Protein 4LJ9 (pdb70)

Radius of gyration: 23.3 Å; Cα contacts (8 Å, |Δi|>4): 548; chains: 1; bounding box: 61×59×51 Å

Secondary structure (P-SEA, 3-state):
cccccaaaaaaaaaaaccccccccaaaaaaaaccaaaaaacccccaaaaaaaaaaaaaaaaacccccccccbbbbbbccccccaaaaaaaaaaaaccccccbbbbccccccccaaaaaaccccccccccccccccaaaaaaccbbbbbbcccccccaaaaaaaaaaaccccccccccbbbbcccbbbbbbbccaaaaaaaaaaacccaaaaaaaaaaaaaacccaaaaaaccbbbbbbcccaaaaaaaaaaaaaaaaaaaaaacbbbbbcaaaaaaaaaaaccccccccaaaaaaacccaaaaaaaaaacccccccbbbbbbccccbbbbcc

Solvent-accessible surface area: 18225 Å² total; per-residue (Å²): 172,166,122,72,58,93,77,68,90,5,70,86,56,16,191,211,76,55,42,21,19,8,54,60,10,56,27,68,64,24,156,132,71,135,15,35,97,58,0,56,126,80,3,17,12,19,68,73,0,1,128,2,0,0,53,1,26,83,82,28,117,70,64,135,50,79,108,85,66,7,33,2,4,1,0,0,15,6,24,51,27,6,17,18,42,63,0,0,69,2,0,0,32,32,30,11,71,44,68,131,0,28,19,96,8,48,1,57,100,3,85,125,133,149,8,40,33,103,2,37,3,9,59,88,86,150,154,22,58,137,126,14,3,107,0,0,36,14,1,78,166,90,52,36,0,0,0,0,2,25,46,1,41,86,11,31,92,46,1,42,73,12,2,29,80,0,0,70,79,0,96,7,72,8,30,58,55,87,82,2,53,0,110,40,0,1,0,0,0,9,1,42,33,5,21,87,33,67,51,69,0,113,160,133,62,40,79,161,115,117,6,118,77,56,21,111,129,28,36,107,126,66,8,109,61,121,7,46,126,59,15,36,56,68,1,68,1,139,88,14,75,180,89,46,12,46,81,31,0,64,61,65,0,63,162,24,76,54,119,10,62,120,96,154,3,58,13,89,29,54,104,49,0,28,66,20,0,12,128,100,0,35,43,82,89,103,1,19,173,36,2,90,170,6,0,82,137,35,0,53,84,41,3,45,125,69,35,149,68,39,102,4,136,101,34,38,127,0,49,0,58,57,18,152,109,11,19,67,26,59,64,120

GO terms:
  GO:0042802 identical protein binding (F, IPI)
  GO:0005515 protein binding (F, IPI)

Structure (mmCIF, N/CA/C/O backbone):
data_4LJ9
#
_entry.id   4LJ9
#
_cell.length_a   74.640
_cell.length_b   74.640
_cell.length_c   119.680
_cell.angle_alpha   90.00
_cell.angle_beta   90.00
_cell.angle_gamma   120.00
#
_symmetry.space_group_name_H-M   'P 65'
#
loop_
_entity.id
_entity.type
_entity.pdbx_description
1 polymer 'Chaperone protein ClpB'
2 non-polymer 'PHOSPHOMETHYLPHOSPHONIC ACID ADENYLATE ESTER'
3 non-polymer 'MAGNESIUM ION'
4 water water
#
loop_
_atom_site.group_PDB
_atom_site.id
_atom_site.type_symbol
_atom_site.label_atom_id
_atom_site.label_alt_id
_atom_site.label_comp_id
_atom_site.label_asym_id
_atom_site.label_entity_id
_atom_site.label_seq_id
_atom_site.pdbx_PDB_ins_code
_atom_site.Cartn_x
_atom_site.Cartn_y
_atom_site.Cartn_z
_atom_site.occupancy
_atom_site.B_iso_or_equiv
_atom_site.auth_seq_id
_atom_site.auth_comp_id
_atom_site.auth_asym_id
_atom_site.auth_atom_id
_atom_site.pdbx_PDB_model_num
ATOM 1 N N . HIS A 1 3 ? 14.318 59.640 -24.619 1.00 36.20 518 HIS A N 1
ATOM 2 C CA . HIS A 1 3 ? 14.069 59.919 -26.071 1.00 35.55 518 HIS A CA 1
ATOM 3 C C . HIS A 1 3 ? 12.587 59.698 -26.374 1.00 34.32 518 HIS A C 1
ATOM 4 O O . HIS A 1 3 ? 12.034 58.646 -26.035 1.00 34.00 518 HIS A O 1
ATOM 11 N N . MET A 1 4 ? 11.945 60.680 -27.014 1.00 33.62 519 MET A N 1
ATOM 12 C CA . MET A 1 4 ? 10.494 60.625 -27.170 1.00 31.86 519 MET A CA 1
ATOM 13 C C . MET A 1 4 ? 10.039 59.558 -28.172 1.00 30.61 519 MET A C 1
ATOM 14 O O . MET A 1 4 ? 9.118 58.783 -27.891 1.00 30.36 519 MET A O 1
ATOM 19 N N . GLU A 1 5 ? 10.723 59.504 -29.307 1.00 29.99 520 GLU A N 1
ATOM 20 C CA . GLU A 1 5 ? 10.257 58.752 -30.482 1.00 29.32 520 GLU A CA 1
ATOM 21 C C . GLU A 1 5 ? 10.642 57.279 -30.411 1.00 28.94 520 GLU A C 1
ATOM 22 O O . GLU A 1 5 ? 9.871 56.404 -30.807 1.00 29.32 520 GLU A O 1
ATOM 28 N N . VAL A 1 6 ? 11.831 57.012 -29.891 1.00 28.48 521 VAL A N 1
ATOM 29 C CA . VAL A 1 6 ? 12.289 55.643 -29.671 1.00 27.06 521 VAL A CA 1
ATOM 30 C C . VAL A 1 6 ? 12.276 55.376 -28.165 1.00 27.13 521 VAL A C 1
ATOM 31 O O . VAL A 1 6 ? 13.005 56.026 -27.415 1.00 27.95 521 VAL A O 1
ATOM 35 N N . THR A 1 7 ? 11.445 54.423 -27.738 1.00 26.73 522 THR A N 1
ATOM 36 C CA . THR A 1 7 ? 11.232 54.135 -26.319 1.00 26.28 522 THR A CA 1
ATOM 37 C C . THR A 1 7 ? 12.139 53.036 -25.782 1.00 25.94 522 THR A C 1
ATOM 38 O O . THR A 1 7 ? 12.785 52.315 -26.533 1.00 24.55 522 THR A O 1
ATOM 42 N N . GLU A 1 8 ? 12.162 52.917 -24.456 1.00 26.01 523 GLU A N 1
ATOM 43 C CA . GLU A 1 8 ? 12.845 51.830 -23.782 1.00 26.46 523 GLU A CA 1
ATOM 44 C C . GLU A 1 8 ? 12.360 50.473 -24.301 1.00 25.33 523 GLU A C 1
ATOM 45 O O . GLU A 1 8 ? 13.172 49.561 -24.546 1.00 24.63 523 GLU A O 1
ATOM 51 N N . GLU A 1 9 ? 11.040 50.339 -24.476 1.00 25.17 524 GLU A N 1
ATOM 52 C CA . GLU A 1 9 ? 10.438 49.082 -24.956 1.00 25.22 524 GLU A CA 1
ATOM 53 C C . GLU A 1 9 ? 10.904 48.726 -26.365 1.00 24.95 524 GLU A C 1
ATOM 54 O O . GLU A 1 9 ? 11.174 47.559 -26.649 1.00 23.34 524 GLU A O 1
ATOM 60 N N . ASP A 1 10 ? 10.994 49.736 -27.231 1.00 24.46 525 ASP A N 1
ATOM 61 C CA . ASP A 1 10 ? 11.464 49.540 -28.607 1.00 25.15 525 ASP A CA 1
ATOM 62 C C . ASP A 1 10 ? 12.820 48.841 -28.640 1.00 24.88 525 ASP A C 1
ATOM 63 O O . ASP A 1 10 ? 13.011 47.861 -29.376 1.00 24.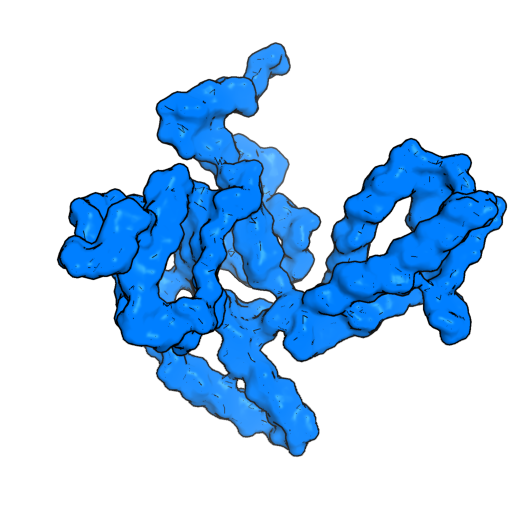69 525 ASP A O 1
ATOM 68 N N . ILE A 1 11 ? 13.761 49.361 -27.855 1.00 23.97 526 ILE A N 1
ATOM 69 C CA . ILE A 1 11 ? 15.122 48.830 -27.816 1.00 23.93 526 ILE A CA 1
ATOM 70 C C . ILE A 1 11 ? 15.139 47.465 -27.142 1.00 23.40 526 ILE A C 1
ATOM 71 O O . ILE A 1 11 ? 15.787 46.529 -27.631 1.00 23.32 526 ILE A O 1
ATOM 76 N N . ALA A 1 12 ? 14.425 47.349 -26.025 1.00 22.01 527 ALA A N 1
ATOM 77 C CA . ALA A 1 12 ? 14.355 46.066 -25.309 1.00 21.78 527 ALA A CA 1
ATOM 78 C C . ALA A 1 12 ? 13.768 44.940 -26.160 1.00 21.49 527 ALA A C 1
ATOM 79 O O . ALA A 1 12 ? 14.207 43.786 -26.050 1.00 21.24 527 ALA A O 1
ATOM 81 N N . GLU A 1 13 ? 12.799 45.270 -27.013 1.00 21.31 528 GLU A N 1
ATOM 82 C CA . GLU A 1 13 ? 12.209 44.266 -27.904 1.00 22.27 528 GLU A CA 1
ATOM 83 C C . GLU A 1 13 ? 13.234 43.707 -28.888 1.00 21.92 528 GLU A C 1
ATOM 84 O O . GLU A 1 13 ? 13.252 42.507 -29.149 1.00 21.69 528 GLU A O 1
ATOM 90 N N . ILE A 1 14 ? 14.089 44.577 -29.431 1.00 21.08 529 ILE A N 1
ATOM 91 C CA . ILE A 1 14 ? 15.149 44.108 -30.335 1.00 21.36 529 ILE A CA 1
ATOM 92 C C . ILE A 1 14 ? 16.065 43.157 -29.583 1.00 20.90 529 ILE A C 1
ATOM 93 O O . ILE A 1 14 ? 16.317 42.045 -30.038 1.00 21.12 529 ILE A O 1
ATOM 98 N N . VAL A 1 15 ? 16.549 43.589 -28.423 1.00 20.26 530 VAL A N 1
ATOM 99 C CA . VAL A 1 15 ? 17.479 42.769 -27.646 1.00 20.92 530 VAL A CA 1
ATOM 100 C C . VAL A 1 15 ? 16.805 41.450 -27.215 1.00 20.30 530 VAL A C 1
ATOM 101 O O . VAL A 1 15 ? 17.423 40.377 -27.281 1.00 20.01 530 VAL A O 1
ATOM 105 N N . SER A 1 16 ? 15.538 41.535 -26.806 1.00 19.87 531 SER A N 1
ATOM 106 C CA . SER A 1 16 ? 14.736 40.359 -26.441 1.00 20.03 531 SER A CA 1
ATOM 107 C C . SER A 1 16 ? 14.681 39.293 -27.523 1.00 20.72 531 SER A C 1
ATOM 108 O O . SER A 1 16 ? 14.923 38.108 -27.264 1.00 20.50 531 SER A O 1
ATOM 111 N N . ARG A 1 17 ? 14.364 39.714 -28.738 1.00 21.13 532 ARG A N 1
ATOM 112 C CA . ARG A 1 17 ? 14.270 38.775 -29.845 1.00 21.92 532 ARG A CA 1
ATOM 113 C C . ARG A 1 17 ? 15.624 38.165 -30.216 1.00 22.55 532 ARG A C 1
ATOM 114 O O . ARG A 1 17 ? 15.706 36.975 -30.536 1.00 23.35 532 ARG A O 1
ATOM 122 N N . TRP A 1 18 ? 16.679 38.964 -30.127 1.00 22.73 533 TRP A N 1
ATOM 123 C CA . TRP A 1 18 ? 18.029 38.477 -30.417 1.00 23.52 533 TRP A CA 1
ATOM 124 C C . TRP A 1 18 ? 18.631 37.563 -29.345 1.00 23.78 533 TRP A C 1
ATOM 125 O O . TRP A 1 18 ? 19.483 36.732 -29.672 1.00 24.57 533 TRP A O 1
ATOM 136 N N . THR A 1 19 ? 18.202 37.716 -28.086 1.00 23.25 534 THR A N 1
ATOM 137 C CA . THR A 1 19 ? 18.807 36.973 -26.967 1.00 23.68 534 THR A CA 1
ATOM 138 C C . THR A 1 19 ? 17.924 35.888 -26.361 1.00 23.62 534 THR A C 1
ATOM 139 O O . THR A 1 19 ? 18.436 34.976 -25.680 1.00 24.50 534 THR A O 1
ATOM 143 N N . GLY A 1 20 ? 16.612 36.009 -26.545 1.00 23.53 535 GLY A N 1
ATOM 144 C CA . GLY A 1 20 ? 15.645 35.108 -25.887 1.00 23.46 535 GLY A CA 1
ATOM 145 C C . GLY A 1 20 ? 15.254 35.570 -24.486 1.00 23.12 535 GLY A C 1
ATOM 146 O O . GLY A 1 20 ? 14.421 34.937 -23.814 1.00 23.94 535 GLY A O 1
ATOM 147 N N . ILE A 1 21 ? 15.829 36.681 -24.041 1.00 22.30 536 ILE A N 1
ATOM 148 C CA . ILE A 1 21 ? 15.550 37.193 -22.696 1.00 21.42 536 ILE A CA 1
ATOM 149 C C . ILE A 1 21 ? 14.280 38.060 -22.712 1.00 21.05 536 ILE A C 1
ATOM 150 O O . ILE A 1 21 ? 14.195 38.986 -23.511 1.00 20.31 536 ILE A O 1
ATOM 155 N N . PRO A 1 22 ? 13.301 37.784 -21.823 1.00 20.55 537 PRO A N 1
ATOM 156 C CA . PRO A 1 22 ? 12.072 38.584 -21.846 1.00 20.23 537 PRO A CA 1
ATOM 157 C C . PRO A 1 22 ? 12.317 40.078 -21.656 1.00 20.49 537 PRO A C 1
ATOM 158 O O . PRO A 1 22 ? 13.244 40.479 -20.927 1.00 20.31 537 PRO A O 1
ATOM 162 N N . VAL A 1 23 ? 11.474 40.877 -22.304 1.00 20.52 538 VAL A N 1
ATOM 163 C CA . VAL A 1 23 ? 11.566 42.336 -22.230 1.00 21.01 538 VAL A CA 1
ATOM 164 C C . VAL A 1 23 ? 11.575 42.800 -20.769 1.00 21.28 538 VAL A C 1
ATOM 165 O O . VAL A 1 23 ? 12.450 43.561 -20.364 1.00 21.05 538 VAL A O 1
ATOM 169 N N . SER A 1 24 ? 10.631 42.298 -19.973 1.00 20.94 539 SER A N 1
ATOM 170 C CA . SER A 1 24 ? 10.505 42.754 -18.590 1.00 21.89 539 SER A CA 1
ATOM 171 C C . SER A 1 24 ? 11.707 42.343 -17.730 1.00 21.80 539 SER A C 1
ATOM 172 O O . SER A 1 24 ? 12.014 42.984 -16.711 1.00 22.13 539 SER A O 1
ATOM 175 N N . LYS A 1 25 ? 12.413 41.294 -18.158 1.00 21.45 540 LYS A N 1
ATOM 176 C CA . LYS A 1 25 ? 13.638 40.888 -17.499 1.00 21.90 540 LYS A CA 1
ATOM 177 C C . LYS A 1 25 ? 14.794 41.822 -17.874 1.00 22.23 540 LYS A C 1
ATOM 178 O O . LYS A 1 25 ? 15.520 42.293 -17.010 1.00 22.50 540 LYS A O 1
ATOM 184 N N . LEU A 1 26 ? 14.949 42.127 -19.163 1.00 22.78 541 LEU A N 1
ATOM 185 C CA . LEU A 1 26 ? 15.938 43.116 -19.577 1.00 23.29 541 LEU A CA 1
ATOM 186 C C . LEU A 1 26 ? 15.693 44.453 -18.884 1.00 24.50 541 LEU A C 1
ATOM 187 O O . LEU A 1 26 ? 16.637 45.124 -18.477 1.00 25.74 541 LEU A O 1
ATOM 192 N N . LEU A 1 27 ? 14.423 44.822 -18.744 1.00 25.67 542 LEU A N 1
ATOM 193 C CA . LEU A 1 27 ? 14.035 46.100 -18.153 1.00 27.36 542 LEU A CA 1
ATOM 194 C C . LEU A 1 27 ? 13.725 46.023 -16.659 1.00 28.17 542 LEU A C 1
ATOM 195 O O . LEU A 1 27 ? 13.105 46.939 -16.118 1.00 28.60 542 LEU A O 1
ATOM 200 N N . GLU A 1 28 ? 14.159 44.951 -15.995 1.00 28.82 543 GLU A N 1
ATOM 201 C CA . GLU A 1 28 ? 13.829 44.744 -14.574 1.00 30.19 543 GLU A CA 1
ATOM 202 C C . GLU A 1 28 ? 14.138 45.964 -13.702 1.00 32.10 543 GLU A C 1
ATOM 203 O O . GLU A 1 28 ? 13.415 46.243 -12.738 1.00 31.86 543 GLU A O 1
ATOM 209 N N . GLY A 1 29 ? 15.186 46.698 -14.076 1.00 33.89 544 GLY A N 1
ATOM 210 C CA . GLY A 1 29 ? 15.611 47.907 -13.363 1.00 36.80 544 GLY A CA 1
ATOM 211 C C . GLY A 1 29 ? 14.764 49.144 -13.622 1.00 38.75 544 GLY A C 1
ATOM 212 O O . GLY A 1 29 ? 14.803 50.094 -12.836 1.00 39.80 544 GLY A O 1
ATOM 213 N N . GLU A 1 30 ? 14.016 49.134 -14.726 1.00 39.95 545 GLU A N 1
ATOM 214 C CA . GLU A 1 30 ? 13.086 50.210 -15.090 1.00 41.86 545 GLU A CA 1
ATOM 215 C C . GLU A 1 30 ? 11.673 49.890 -14.610 1.00 41.97 545 GLU A C 1
ATOM 216 O O . GLU A 1 30 ? 10.971 50.767 -14.102 1.00 42.54 545 GLU A O 1
ATOM 222 N N . ARG A 1 31 ? 11.268 48.629 -14.783 1.00 42.00 546 ARG A N 1
ATOM 223 C CA . ARG A 1 31 ? 9.946 48.135 -14.377 1.00 42.20 546 ARG A CA 1
ATOM 224 C C . ARG A 1 31 ? 9.654 48.352 -12.893 1.00 42.22 546 ARG A C 1
ATOM 225 O O . ARG A 1 31 ? 8.530 48.693 -12.530 1.00 42.50 546 ARG A O 1
ATOM 233 N N . GLU A 1 32 ? 10.671 48.137 -12.055 1.00 42.53 547 GLU A N 1
ATOM 234 C CA . GLU A 1 32 ? 10.577 48.301 -10.601 1.00 42.68 547 GLU A CA 1
ATOM 235 C C . GLU A 1 32 ? 10.520 49.781 -10.198 1.00 43.69 547 GLU A C 1
ATOM 236 O O . GLU A 1 32 ? 9.952 50.126 -9.158 1.00 43.76 547 GLU A O 1
ATOM 242 N N . LYS A 1 33 ? 11.113 50.645 -11.022 1.00 44.78 548 LYS A N 1
ATOM 243 C CA . LYS A 1 33 ? 11.025 52.097 -10.833 1.00 45.84 548 LYS A CA 1
ATOM 244 C C . LYS A 1 33 ? 9.613 52.618 -11.109 1.00 45.94 548 LYS A C 1
ATOM 245 O O . LYS A 1 33 ? 9.114 53.478 -10.380 1.00 46.31 548 LYS A O 1
ATOM 251 N N . LEU A 1 34 ? 8.984 52.099 -12.165 1.00 45.48 549 LEU A N 1
ATOM 252 C CA . LEU A 1 34 ? 7.603 52.450 -12.516 1.00 45.24 549 LEU A CA 1
ATOM 253 C C . LEU A 1 34 ? 6.677 52.194 -11.326 1.00 44.40 549 LEU A C 1
ATOM 254 O O . LEU A 1 34 ? 6.085 53.131 -10.773 1.00 44.78 549 LEU A O 1
ATOM 259 N N . LEU A 1 35 ? 6.586 50.924 -10.930 1.00 42.72 550 LEU A N 1
ATOM 260 C CA . LEU A 1 35 ? 5.809 50.486 -9.771 1.00 41.56 550 LEU A CA 1
ATOM 261 C C . LEU A 1 35 ? 6.448 49.217 -9.204 1.00 40.03 550 LEU A C 1
ATOM 262 O O . LEU A 1 35 ? 6.770 48.294 -9.954 1.00 40.13 550 LEU A O 1
ATOM 267 N N . ARG A 1 36 ? 6.632 49.181 -7.884 1.00 38.83 551 ARG A N 1
ATOM 268 C CA . ARG A 1 36 ? 7.342 48.078 -7.217 1.00 36.67 551 ARG A CA 1
ATOM 269 C C . ARG A 1 36 ? 6.637 46.742 -7.432 1.00 34.60 551 ARG A C 1
ATOM 270 O O . ARG A 1 36 ? 5.409 46.694 -7.537 1.00 34.46 551 ARG A O 1
ATOM 278 N N . LEU A 1 37 ? 7.414 45.659 -7.513 1.00 32.13 552 LEU A N 1
ATOM 279 C CA . LEU A 1 37 ? 6.869 44.332 -7.834 1.00 30.06 552 LEU A CA 1
ATOM 280 C C . LEU A 1 37 ? 5.645 43.950 -6.996 1.00 28.68 552 LEU A C 1
ATOM 281 O O . LEU A 1 37 ? 4.666 43.430 -7.538 1.00 27.96 552 LEU A O 1
ATOM 286 N N . GLU A 1 38 ? 5.690 44.223 -5.693 1.00 27.79 553 GLU A N 1
ATOM 287 C CA . GLU A 1 38 ? 4.567 43.900 -4.807 1.00 27.39 553 GLU A CA 1
ATOM 288 C C . GLU A 1 38 ? 3.276 44.557 -5.256 1.00 27.34 553 GLU A C 1
ATOM 289 O O . GLU A 1 38 ? 2.233 43.910 -5.311 1.00 26.60 553 GLU A O 1
ATOM 295 N N . GLU A 1 39 ? 3.345 45.849 -5.566 1.00 27.93 554 GLU A N 1
ATOM 296 C CA . GLU A 1 39 ? 2.149 46.582 -5.977 1.00 28.25 554 GLU A CA 1
ATOM 297 C C . GLU A 1 39 ? 1.596 46.062 -7.297 1.00 27.55 554 GLU A C 1
ATOM 298 O O . GLU A 1 39 ? 0.374 45.983 -7.495 1.00 27.13 554 GLU A O 1
ATOM 304 N N . GLU A 1 40 ? 2.499 45.688 -8.198 1.00 26.75 555 GLU A N 1
ATOM 305 C CA . GLU A 1 40 ? 2.096 45.118 -9.471 1.00 26.70 555 GLU A CA 1
ATOM 306 C C . GLU A 1 40 ? 1.400 43.762 -9.279 1.00 25.93 555 GLU A C 1
ATOM 307 O O . GLU A 1 40 ? 0.373 43.502 -9.905 1.00 26.37 555 GLU A O 1
ATOM 313 N N . LEU A 1 41 ? 1.926 42.917 -8.392 1.00 24.97 556 LEU A N 1
ATOM 314 C CA . LEU A 1 41 ? 1.278 41.615 -8.130 1.00 24.30 556 LEU A CA 1
ATOM 315 C C . LEU A 1 41 ? -0.076 41.803 -7.440 1.00 24.59 556 LEU A C 1
ATOM 316 O O . LEU A 1 41 ? -1.032 41.074 -7.716 1.00 24.11 556 LEU A O 1
ATOM 321 N N . HIS A 1 42 ? -0.164 42.812 -6.577 1.00 24.36 557 HIS A N 1
ATOM 322 C CA . HIS A 1 42 ? -1.413 43.088 -5.862 1.00 25.27 557 HIS A CA 1
ATOM 323 C C . HIS A 1 42 ? -2.552 43.619 -6.727 1.00 25.32 557 HIS A C 1
ATOM 324 O O . HIS A 1 42 ? -3.693 43.665 -6.263 1.00 25.97 557 HIS A O 1
ATOM 331 N N . LYS A 1 43 ? -2.263 44.009 -7.971 1.00 25.02 558 LYS A N 1
ATOM 332 C CA . LYS A 1 43 ? -3.336 44.406 -8.900 1.00 25.72 558 LYS A CA 1
ATOM 333 C C . LYS A 1 43 ? -4.232 43.214 -9.224 1.00 25.47 558 LYS A C 1
ATOM 334 O O . LYS A 1 43 ? -5.417 43.375 -9.519 1.00 26.16 558 LYS A O 1
ATOM 340 N N . ARG A 1 44 ? -3.653 42.021 -9.168 1.00 24.02 559 ARG A N 1
ATOM 341 C CA . ARG A 1 44 ? -4.392 40.806 -9.468 1.00 23.63 559 ARG A CA 1
ATOM 342 C C . ARG A 1 44 ? -4.561 39.922 -8.247 1.00 22.45 559 ARG A C 1
ATOM 343 O O . ARG A 1 44 ? -5.521 39.157 -8.178 1.00 22.64 559 ARG A O 1
ATOM 351 N N . VAL A 1 45 ? -3.625 40.001 -7.300 1.00 21.08 560 VAL A N 1
ATOM 352 C CA . VAL A 1 45 ? -3.686 39.131 -6.138 1.00 20.47 560 VAL A CA 1
ATOM 353 C C . VAL A 1 45 ? -4.107 39.897 -4.910 1.00 20.68 560 VAL A C 1
ATOM 354 O O . VAL A 1 45 ? -3.392 40.785 -4.432 1.00 21.57 560 VAL A O 1
ATOM 358 N N . VAL A 1 46 ? -5.272 39.525 -4.401 1.00 19.62 561 VAL A N 1
ATOM 359 C CA . VAL A 1 46 ? -5.851 40.164 -3.241 1.00 20.68 561 VAL A CA 1
ATOM 360 C C . VAL A 1 46 ? -5.408 39.461 -1.980 1.00 19.86 561 VAL A C 1
ATOM 361 O O . VAL A 1 46 ? -5.519 38.229 -1.829 1.00 19.38 561 VAL A O 1
ATOM 365 N N . GLY A 1 47 ? -4.909 40.261 -1.049 1.00 20.60 562 GLY A N 1
ATOM 366 C CA . GLY A 1 47 ? -4.384 39.718 0.176 1.00 20.19 562 GLY A CA 1
ATOM 367 C C . GLY A 1 47 ? -3.171 38.856 -0.133 1.00 19.87 562 GLY A C 1
ATOM 368 O O . GLY A 1 47 ? -2.429 39.110 -1.110 1.00 20.24 562 GLY A O 1
ATOM 369 N N . GLN A 1 48 ? -2.999 37.840 0.706 1.00 18.47 563 GLN A N 1
ATOM 370 C CA . GLN A 1 48 ? -1.829 36.964 0.678 1.00 17.79 563 GLN A CA 1
ATOM 371 C C . GLN A 1 48 ? -0.538 37.789 0.604 1.00 17.83 563 GLN A C 1
ATOM 372 O O . GLN A 1 48 ? 0.373 37.456 -0.140 1.00 17.70 563 GLN A O 1
ATOM 378 N N A ASP A 1 49 ? -0.515 38.865 1.401 0.50 18.94 564 ASP A N 1
ATOM 379 N N B ASP A 1 49 ? -0.462 38.882 1.360 0.50 19.02 564 ASP A N 1
ATOM 380 C CA A ASP A 1 49 ? 0.603 39.808 1.501 0.50 19.42 564 ASP A CA 1
ATOM 381 C CA B ASP A 1 49 ? 0.711 39.748 1.245 0.50 19.45 564 ASP A CA 1
ATOM 382 C C A ASP A 1 49 ? 1.918 39.092 1.785 0.50 18.99 564 ASP A C 1
ATOM 383 C C B ASP A 1 49 ? 1.988 39.083 1.772 0.50 19.08 564 ASP A C 1
ATOM 384 O O A ASP A 1 49 ? 2.947 39.406 1.182 0.50 18.95 564 ASP A O 1
ATOM 385 O O B ASP A 1 49 ? 3.081 39.434 1.322 0.50 19.14 564 ASP A O 1
ATOM 394 N N . GLU A 1 50 ? 1.857 38.118 2.690 1.00 18.96 565 GLU A N 1
ATOM 395 C CA . GLU A 1 50 ? 3.023 37.317 3.103 1.00 19.15 565 GLU A CA 1
ATOM 396 C C . GLU A 1 50 ? 3.650 36.572 1.911 1.00 17.51 565 GLU A C 1
ATOM 397 O O . GLU A 1 50 ? 4.873 36.570 1.739 1.00 17.26 565 GLU A O 1
ATOM 403 N N . ALA A 1 51 ? 2.812 35.953 1.077 1.00 16.44 566 ALA A N 1
ATOM 404 C CA . ALA A 1 51 ? 3.317 35.243 -0.095 1.00 16.03 566 ALA A CA 1
ATOM 405 C C . ALA A 1 51 ? 3.948 36.202 -1.105 1.00 15.91 566 ALA A C 1
ATOM 406 O O . ALA A 1 51 ? 5.001 35.907 -1.668 1.00 16.32 566 ALA A O 1
ATOM 408 N N . ILE A 1 52 ? 3.315 37.353 -1.311 1.00 16.10 567 ILE A N 1
ATOM 409 C CA . ILE A 1 52 ? 3.833 38.364 -2.240 1.00 17.08 567 ILE A CA 1
ATOM 410 C C . ILE A 1 52 ? 5.183 38.908 -1.774 1.00 17.29 567 ILE A C 1
ATOM 411 O O . ILE A 1 52 ? 6.107 39.031 -2.578 1.00 17.73 567 ILE A O 1
ATOM 416 N N . ARG A 1 53 ? 5.292 39.186 -0.482 1.00 18.06 568 ARG A N 1
ATOM 417 C CA . ARG A 1 53 ? 6.549 39.675 0.088 1.00 18.54 568 ARG A CA 1
ATOM 418 C C . ARG A 1 53 ? 7.630 38.598 -0.008 1.00 17.93 568 ARG A C 1
ATOM 419 O O . ARG A 1 53 ? 8.769 38.905 -0.333 1.00 17.48 568 ARG A O 1
ATOM 427 N N . ALA A 1 54 ? 7.277 37.331 0.247 1.00 16.92 569 ALA A N 1
ATOM 428 C CA . ALA A 1 54 ? 8.276 36.250 0.151 1.00 16.90 569 ALA A CA 1
ATOM 429 C C . ALA A 1 54 ? 8.857 36.160 -1.255 1.00 16.50 569 ALA A C 1
ATOM 430 O O . ALA A 1 54 ? 10.078 36.055 -1.433 1.00 15.96 569 ALA A O 1
ATOM 432 N N . VAL A 1 55 ? 7.986 36.219 -2.262 1.00 16.79 570 VAL A N 1
ATOM 433 C CA . VAL A 1 55 ? 8.431 36.120 -3.633 1.00 17.82 570 VAL A CA 1
ATOM 434 C C . VAL A 1 55 ? 9.287 37.333 -4.019 1.00 17.66 570 VAL A C 1
ATOM 435 O O . VAL A 1 55 ? 10.386 37.179 -4.557 1.00 18.28 570 VAL A O 1
ATOM 439 N N . ALA A 1 56 ? 8.793 38.523 -3.700 1.00 18.03 571 ALA A N 1
ATOM 440 C CA . ALA A 1 56 ? 9.480 39.754 -4.085 1.00 18.01 571 ALA A CA 1
ATOM 441 C C . ALA A 1 56 ? 10.850 39.854 -3.413 1.00 18.50 571 ALA A C 1
ATOM 442 O O . ALA A 1 56 ? 11.807 40.285 -4.047 1.00 19.28 571 ALA A O 1
ATOM 444 N N . ASP A 1 57 ? 10.925 39.439 -2.147 1.00 18.08 572 ASP A N 1
ATOM 445 C CA . ASP A 1 57 ? 12.186 39.474 -1.371 1.00 18.42 572 ASP A CA 1
ATOM 446 C C . ASP A 1 57 ? 13.249 38.551 -1.992 1.00 18.39 572 ASP A C 1
ATOM 447 O O . ASP A 1 57 ? 14.421 38.918 -2.079 1.00 18.11 572 ASP A O 1
ATOM 452 N N . ALA A 1 58 ? 12.839 37.353 -2.415 1.00 17.66 573 ALA A N 1
ATOM 453 C CA . ALA A 1 58 ? 13.742 36.409 -3.088 1.00 18.47 573 ALA A CA 1
ATOM 454 C C . ALA A 1 58 ? 14.272 36.969 -4.398 1.00 19.39 573 ALA A C 1
ATOM 455 O O . ALA A 1 58 ? 15.479 36.925 -4.664 1.00 19.35 573 ALA A O 1
ATOM 457 N N . ILE A 1 59 ? 13.361 37.500 -5.212 1.00 19.87 574 ILE A N 1
ATOM 458 C CA . ILE A 1 59 ? 13.741 38.110 -6.484 1.00 21.69 574 ILE A CA 1
ATOM 459 C C . ILE A 1 59 ? 14.738 39.251 -6.271 1.00 21.91 574 ILE A C 1
ATOM 460 O O . ILE A 1 59 ? 15.714 39.358 -7.011 1.00 23.55 574 ILE A O 1
ATOM 465 N N . ARG A 1 60 ? 14.512 40.057 -5.239 1.00 21.60 575 ARG A N 1
ATOM 466 C CA . ARG A 1 60 ? 15.407 41.170 -4.900 1.00 22.69 575 ARG A CA 1
ATOM 467 C C . ARG A 1 60 ? 16.806 40.700 -4.486 1.00 22.11 575 ARG A C 1
ATOM 468 O O . ARG A 1 60 ? 17.815 41.258 -4.941 1.00 22.22 575 ARG A O 1
ATOM 476 N N . ARG A 1 61 ? 16.865 39.661 -3.647 1.00 20.97 576 ARG A N 1
ATOM 477 C CA . ARG A 1 61 ? 18.164 39.087 -3.259 1.00 20.78 576 ARG A CA 1
ATOM 478 C C . ARG A 1 61 ? 18.925 38.572 -4.480 1.00 21.22 576 ARG A C 1
ATOM 479 O O . ARG A 1 61 ? 20.144 38.761 -4.594 1.00 21.96 576 ARG A O 1
ATOM 487 N N . ALA A 1 62 ? 18.197 37.927 -5.397 1.00 21.08 577 ALA A N 1
ATOM 488 C CA . ALA A 1 62 ? 18.779 37.409 -6.624 1.00 22.25 577 ALA A CA 1
ATOM 489 C C . ALA A 1 62 ? 19.324 38.535 -7.507 1.00 23.31 577 ALA A C 1
ATOM 490 O O . ALA A 1 62 ? 20.464 38.457 -7.962 1.00 24.44 577 ALA A O 1
ATOM 492 N N . ARG A 1 63 ? 18.524 39.583 -7.721 1.00 24.11 578 ARG A N 1
ATOM 493 C CA . ARG A 1 63 ? 18.928 40.739 -8.556 1.00 25.21 578 ARG A CA 1
ATOM 494 C C . ARG A 1 63 ? 20.146 41.467 -7.980 1.00 25.14 578 ARG A C 1
ATOM 495 O O . ARG A 1 63 ? 21.010 41.946 -8.728 1.00 25.66 578 ARG A O 1
ATOM 503 N N . ALA A 1 64 ? 20.209 41.537 -6.651 1.00 23.76 579 ALA A N 1
ATOM 504 C CA . ALA A 1 64 ? 21.285 42.223 -5.948 1.00 24.45 579 ALA A CA 1
ATOM 505 C C . ALA A 1 64 ? 22.587 41.424 -5.902 1.00 24.46 579 ALA A C 1
ATOM 506 O O . ALA A 1 64 ? 23.601 41.927 -5.417 1.00 24.86 579 ALA A O 1
ATOM 508 N N . GLY A 1 65 ? 22.560 40.187 -6.395 1.00 24.12 580 GLY A N 1
ATOM 509 C CA . GLY A 1 65 ? 23.771 39.364 -6.473 1.00 24.32 580 GLY A CA 1
ATOM 510 C C . GLY A 1 65 ? 24.172 38.713 -5.155 1.00 24.44 580 GLY A C 1
ATOM 511 O O . GLY A 1 65 ? 25.366 38.525 -4.888 1.00 24.59 580 GLY A O 1
ATOM 512 N N . LEU A 1 66 ? 23.180 38.343 -4.352 1.00 23.81 581 LEU A N 1
ATOM 513 C CA . LEU A 1 66 ? 23.415 37.779 -3.009 1.00 24.22 581 LEU A CA 1
ATOM 514 C C . LEU A 1 66 ? 23.212 36.274 -2.944 1.00 24.72 581 LEU A C 1
ATOM 515 O O . LEU A 1 66 ? 23.500 35.646 -1.913 1.00 25.47 581 LEU A O 1
ATOM 520 N N . LYS A 1 67 ? 22.692 35.706 -4.027 1.00 24.63 582 LYS A N 1
ATOM 521 C CA . LYS A 1 67 ? 22.291 34.306 -4.054 1.00 25.10 582 LYS A CA 1
ATOM 522 C C . LYS A 1 67 ? 23.222 33.445 -4.887 1.00 25.90 582 LYS A C 1
ATOM 523 O O . LYS A 1 67 ? 24.014 33.957 -5.677 1.00 26.36 582 LYS A O 1
ATOM 529 N N . ASP A 1 68 ? 23.128 32.135 -4.684 1.00 26.26 583 ASP A N 1
ATOM 530 C CA . ASP A 1 68 ? 23.923 31.158 -5.425 1.00 27.14 583 ASP A CA 1
ATOM 531 C C . ASP A 1 68 ? 23.504 31.207 -6.891 1.00 27.15 583 ASP A C 1
ATOM 532 O O . ASP A 1 68 ? 22.345 30.927 -7.212 1.00 26.17 583 ASP A O 1
ATOM 537 N N . PRO A 1 69 ? 24.438 31.571 -7.788 1.00 28.02 584 PRO A N 1
ATOM 538 C CA . PRO A 1 69 ? 24.077 31.696 -9.202 1.00 28.25 584 PRO A CA 1
ATOM 539 C C . PRO A 1 69 ? 23.819 30.339 -9.874 1.00 28.45 584 PRO A C 1
ATOM 540 O O . PRO A 1 69 ? 23.362 30.300 -11.015 1.00 29.39 584 PRO A O 1
ATOM 544 N N . ASN A 1 70 ? 24.097 29.247 -9.168 1.00 28.35 585 ASN A N 1
ATOM 545 C CA . ASN A 1 70 ? 23.863 27.898 -9.700 1.00 28.15 585 ASN A CA 1
ATOM 546 C C . ASN A 1 70 ? 22.623 27.204 -9.145 1.00 26.97 585 ASN A C 1
ATOM 547 O O . ASN A 1 70 ? 22.523 25.982 -9.194 1.00 27.33 585 ASN A O 1
ATOM 552 N N . ARG A 1 71 ? 21.683 27.991 -8.619 1.00 25.04 586 ARG A N 1
ATOM 553 C CA . ARG A 1 71 ? 20.381 27.470 -8.169 1.00 23.69 586 ARG A CA 1
ATOM 554 C C . ARG A 1 71 ? 19.294 28.298 -8.865 1.00 22.10 586 ARG A C 1
ATOM 555 O O . ARG A 1 71 ? 19.616 29.311 -9.476 1.00 21.81 586 ARG A O 1
ATOM 563 N N . PRO A 1 72 ? 18.014 27.873 -8.786 1.00 20.49 587 PRO A N 1
ATOM 564 C CA . PRO A 1 72 ? 16.959 28.724 -9.353 1.00 19.57 587 PRO A CA 1
ATOM 565 C C . PRO A 1 72 ? 16.895 30.086 -8.662 1.00 18.97 587 PRO A C 1
ATOM 566 O O . PRO A 1 72 ? 17.511 30.276 -7.595 1.00 19.67 587 PRO A O 1
ATOM 570 N N . ILE A 1 73 ? 16.182 31.027 -9.280 1.00 18.04 588 ILE A N 1
ATOM 571 C CA . ILE A 1 73 ? 15.992 32.365 -8.722 1.00 17.91 588 ILE A CA 1
ATOM 572 C C . ILE A 1 73 ? 15.420 32.300 -7.312 1.00 17.94 588 ILE A C 1
ATOM 573 O O . ILE A 1 73 ? 15.887 32.998 -6.410 1.00 18.65 588 ILE A O 1
ATOM 578 N N . GLY A 1 74 ? 14.423 31.441 -7.122 1.00 16.93 589 GLY A N 1
ATOM 579 C CA . GLY A 1 74 ? 13.839 31.242 -5.800 1.00 17.20 589 GLY A CA 1
ATOM 580 C C . GLY A 1 74 ? 12.951 30.021 -5.799 1.00 16.67 589 GLY A C 1
ATOM 581 O O . GLY A 1 74 ? 12.528 29.557 -6.859 1.00 17.33 589 GLY A O 1
ATOM 582 N N . SER A 1 75 ? 12.674 29.505 -4.613 1.00 15.96 590 SER A N 1
ATOM 583 C CA . SER A 1 75 ? 11.782 28.355 -4.463 1.00 15.53 590 SER A CA 1
ATOM 584 C C . SER A 1 75 ? 10.919 28.534 -3.229 1.00 15.52 590 SER A C 1
ATOM 585 O O . SER A 1 75 ? 11.392 29.047 -2.205 1.00 15.05 590 SER A O 1
ATOM 588 N N . PHE A 1 76 ? 9.658 28.103 -3.324 1.00 14.79 591 PHE A N 1
ATOM 589 C CA . PHE A 1 76 ? 8.680 28.307 -2.261 1.00 14.73 591 PHE A CA 1
ATOM 590 C C . PHE A 1 76 ? 7.778 27.103 -2.086 1.00 14.47 591 PHE A C 1
ATOM 591 O O . PHE A 1 76 ? 7.470 26.424 -3.058 1.00 15.27 591 PHE A O 1
ATOM 599 N N . LEU A 1 77 ? 7.367 26.834 -0.847 1.00 14.25 592 LEU A N 1
ATOM 600 C CA . LEU A 1 77 ? 6.249 25.922 -0.619 1.00 13.68 592 LEU A CA 1
ATOM 601 C C . LEU A 1 77 ? 5.039 26.728 -0.133 1.00 13.61 592 LEU A C 1
ATOM 602 O O . LEU A 1 77 ? 5.131 27.454 0.880 1.00 14.03 592 LEU A O 1
ATOM 607 N N . PHE A 1 78 ? 3.922 26.611 -0.856 1.00 13.38 593 PHE A N 1
ATOM 608 C CA . PHE A 1 78 ? 2.691 27.344 -0.521 1.00 13.61 593 PHE A CA 1
ATOM 609 C C . PHE A 1 78 ? 1.700 26.365 0.097 1.00 13.42 593 PHE A C 1
ATOM 610 O O . PHE A 1 78 ? 1.099 25.548 -0.599 1.00 13.52 593 PHE A O 1
ATOM 618 N N . LEU A 1 79 ? 1.555 26.433 1.415 1.00 13.49 594 LEU A N 1
ATOM 619 C CA . LEU A 1 79 ? 0.605 25.609 2.146 1.00 13.83 594 LEU A CA 1
ATOM 620 C C . LEU A 1 79 ? -0.685 26.399 2.362 1.00 13.96 594 LEU A C 1
ATOM 621 O O . LEU A 1 79 ? -0.817 27.536 1.880 1.00 14.78 594 LEU A O 1
ATOM 626 N N . GLY A 1 80 ? -1.633 25.803 3.082 1.00 15.14 595 GLY A N 1
ATOM 627 C CA . GLY A 1 80 ? -2.926 26.432 3.328 1.00 15.50 595 GLY A CA 1
ATOM 628 C C . GLY A 1 80 ? -3.960 25.958 2.318 1.00 15.77 595 GLY A C 1
ATOM 629 O O . GLY A 1 80 ? -3.652 25.154 1.441 1.00 16.04 595 GLY A O 1
ATOM 630 N N . PRO A 1 81 ? -5.198 26.468 2.421 1.00 16.05 596 PRO A N 1
ATOM 631 C CA . PRO A 1 81 ? -6.296 25.860 1.661 1.00 15.72 596 PRO A CA 1
ATOM 632 C C . PRO A 1 81 ? -6.312 26.187 0.159 1.00 15.17 596 PRO A C 1
ATOM 633 O O . PRO A 1 81 ? -5.607 27.081 -0.292 1.00 14.35 596 PRO A O 1
ATOM 637 N N . THR A 1 82 ? -7.132 25.434 -0.564 1.00 15.89 597 THR A N 1
ATOM 638 C CA A THR A 1 82 ? -7.380 25.595 -1.996 0.50 16.56 597 THR A CA 1
ATOM 639 C CA B THR A 1 82 ? -7.317 25.637 -2.000 0.50 15.78 597 THR A CA 1
ATOM 640 C C . THR A 1 82 ? -8.192 26.854 -2.307 1.00 15.88 597 THR A C 1
ATOM 641 O O . THR A 1 82 ? -9.046 27.246 -1.514 1.00 16.68 597 THR A O 1
ATOM 648 N N . GLY A 1 83 ? -7.951 27.467 -3.468 1.00 15.45 598 GLY A N 1
ATOM 649 C CA . GLY A 1 83 ? -8.859 28.483 -4.011 1.00 15.29 598 GLY A CA 1
ATOM 650 C C . GLY A 1 83 ? -8.706 29.882 -3.438 1.00 15.04 598 GLY A C 1
ATOM 651 O O . GLY A 1 83 ? -9.615 30.708 -3.559 1.00 15.66 598 GLY A O 1
ATOM 652 N N . VAL A 1 84 ? -7.562 30.150 -2.822 1.00 14.45 599 VAL A N 1
ATOM 653 C CA . VAL A 1 84 ? -7.351 31.444 -2.187 1.00 14.13 599 VAL A CA 1
ATOM 654 C C . VAL A 1 84 ? -6.145 32.221 -2.717 1.00 14.17 599 VAL A C 1
ATOM 655 O O . VAL A 1 84 ? -5.696 33.175 -2.086 1.00 14.07 599 VAL A O 1
ATOM 659 N N . GLY A 1 85 ? -5.634 31.804 -3.870 1.00 13.76 600 GLY A N 1
ATOM 660 C CA . GLY A 1 85 ? -4.724 32.644 -4.640 1.00 14.00 600 GLY A CA 1
ATOM 661 C C . GLY A 1 85 ? -3.378 32.068 -5.039 1.00 14.15 600 GLY A C 1
ATOM 662 O O . GLY A 1 85 ? -2.595 32.765 -5.685 1.00 14.40 600 GLY A O 1
ATOM 663 N N . LYS A 1 86 ? -3.104 30.808 -4.693 1.00 14.01 601 LYS A N 1
ATOM 664 C CA . LYS A 1 86 ? -1.770 30.221 -4.987 1.00 12.99 601 LYS A CA 1
ATOM 665 C C . LYS A 1 86 ? -1.458 30.275 -6.484 1.00 14.12 601 LYS A C 1
ATOM 666 O O . LYS A 1 86 ? -0.403 30.764 -6.876 1.00 14.02 601 LYS A O 1
ATOM 672 N N . THR A 1 87 ? -2.383 29.796 -7.314 1.00 14.91 602 THR A N 1
ATOM 673 C CA . THR A 1 87 ? -2.170 29.856 -8.769 1.00 15.56 602 THR A CA 1
ATOM 674 C C . THR A 1 87 ? -2.345 31.269 -9.312 1.00 16.14 602 THR A C 1
ATOM 675 O O . THR A 1 87 ? -1.621 31.646 -10.231 1.00 15.93 602 THR A O 1
ATOM 679 N N . GLU A 1 88 ? -3.269 32.052 -8.745 1.00 16.05 603 GLU A N 1
ATOM 680 C CA . GLU A 1 88 ? -3.409 33.444 -9.166 1.00 17.22 603 GLU A CA 1
ATOM 681 C C . GLU A 1 88 ? -2.073 34.174 -9.024 1.00 16.68 603 GLU A C 1
ATOM 682 O O . GLU A 1 88 ? -1.667 34.927 -9.925 1.00 17.07 603 GLU A O 1
ATOM 688 N N . LEU A 1 89 ? -1.358 33.903 -7.927 1.00 15.69 604 LEU A N 1
ATOM 689 C CA . LEU A 1 89 ? -0.033 34.495 -7.734 1.00 15.70 604 LEU A CA 1
ATOM 690 C C . LEU A 1 89 ? 0.995 33.972 -8.744 1.00 15.90 604 LEU A C 1
ATOM 691 O O . LEU A 1 89 ? 1.758 34.754 -9.298 1.00 16.39 604 LEU A O 1
ATOM 696 N N . ALA A 1 90 ? 1.009 32.664 -8.999 1.00 15.64 605 ALA A N 1
ATOM 697 C CA . ALA A 1 90 ? 2.002 32.087 -9.922 1.00 16.19 605 ALA A CA 1
ATOM 698 C C . ALA A 1 90 ? 1.826 32.642 -11.335 1.00 16.83 605 ALA A C 1
ATOM 699 O O . ALA A 1 90 ? 2.817 32.981 -11.989 1.00 16.99 605 ALA A O 1
ATOM 701 N N . LYS A 1 91 ? 0.566 32.739 -11.774 1.00 17.21 606 LYS A N 1
ATOM 702 C CA . LYS A 1 91 ? 0.207 33.282 -13.101 1.00 18.48 606 LYS A CA 1
ATOM 703 C C . LYS A 1 91 ? 0.601 34.746 -13.222 1.00 18.39 606 LYS A C 1
ATOM 704 O O . LYS A 1 91 ? 1.171 35.169 -14.233 1.00 18.89 606 LYS A O 1
ATOM 710 N N . THR A 1 92 ? 0.290 35.520 -12.186 1.00 18.33 607 THR A N 1
ATOM 711 C CA . THR A 1 92 ? 0.573 36.944 -12.198 1.00 18.58 607 THR A CA 1
ATOM 712 C C . THR A 1 92 ? 2.075 37.174 -12.189 1.00 18.85 607 THR A C 1
ATOM 713 O O . THR A 1 92 ? 2.583 38.090 -12.846 1.00 19.36 607 THR A O 1
ATOM 717 N N . LEU A 1 93 ? 2.791 36.310 -11.473 1.00 17.92 608 LEU A N 1
ATOM 718 C CA . LEU A 1 93 ? 4.229 36.400 -11.396 1.00 18.26 608 LEU A CA 1
ATOM 719 C C . LEU A 1 93 ? 4.836 36.154 -12.765 1.00 18.80 608 LEU A C 1
ATOM 720 O O . LEU A 1 93 ? 5.681 36.936 -13.208 1.00 19.15 608 LEU A O 1
ATOM 725 N N . ALA A 1 94 ? 4.385 35.094 -13.443 1.00 18.80 609 ALA A N 1
ATOM 726 C CA . ALA A 1 94 ? 4.845 34.806 -14.799 1.00 19.71 609 ALA A CA 1
ATOM 727 C C . ALA A 1 94 ? 4.596 35.981 -15.747 1.00 20.23 609 ALA A C 1
ATOM 728 O O . ALA A 1 94 ? 5.513 36.398 -16.451 1.00 20.62 609 ALA A O 1
ATOM 730 N N . ALA A 1 95 ? 3.377 36.529 -15.741 1.00 20.14 610 ALA A N 1
ATOM 731 C CA . ALA A 1 95 ? 3.060 37.664 -16.620 1.00 21.13 610 ALA A CA 1
ATOM 732 C C . ALA A 1 95 ? 3.901 38.905 -16.306 1.00 21.33 610 ALA A C 1
ATOM 733 O O . ALA A 1 95 ? 4.277 39.645 -17.217 1.00 22.19 610 ALA A O 1
ATOM 735 N N . THR A 1 96 ? 4.184 39.135 -15.026 1.00 21.20 611 THR A N 1
ATOM 736 C CA . THR A 1 96 ? 4.892 40.343 -14.592 1.00 22.15 611 THR A CA 1
ATOM 737 C C . THR A 1 96 ? 6.392 40.280 -14.857 1.00 21.85 611 THR A C 1
ATOM 738 O O . THR A 1 96 ? 6.980 41.241 -15.384 1.00 23.02 611 THR A O 1
ATOM 742 N N . LEU A 1 97 ? 6.999 39.149 -14.507 1.00 20.90 612 LEU A N 1
ATOM 743 C CA A LEU A 1 97 ? 8.436 38.928 -14.683 0.50 20.97 612 LEU A CA 1
ATOM 744 C CA B LEU A 1 97 ? 8.434 38.958 -14.678 0.50 20.90 612 LEU A CA 1
ATOM 745 C C . LEU A 1 97 ? 8.789 38.674 -16.137 1.00 21.35 612 LEU A C 1
ATOM 746 O O . LEU A 1 97 ? 9.808 39.165 -16.644 1.00 22.00 612 LEU A O 1
ATOM 755 N N . PHE A 1 98 ? 7.951 37.891 -16.804 1.00 21.23 613 PHE A N 1
ATOM 756 C CA . PHE A 1 98 ? 8.318 37.341 -18.112 1.00 22.14 613 PHE A CA 1
ATOM 757 C C . PHE A 1 98 ? 7.334 37.663 -19.245 1.00 22.69 613 PHE A C 1
ATOM 758 O O . PHE A 1 98 ? 7.362 37.023 -20.299 1.00 22.98 613 PHE A O 1
ATOM 766 N N . ASP A 1 99 ? 6.444 38.616 -18.998 1.00 23.40 614 ASP A N 1
ATOM 767 C CA . ASP A 1 99 ? 5.564 39.202 -20.018 1.00 24.33 614 ASP A CA 1
ATOM 768 C C . ASP A 1 99 ? 4.364 38.414 -20.503 1.00 24.74 614 ASP A 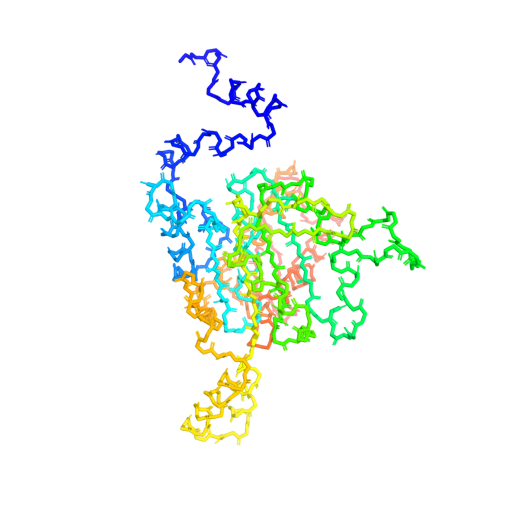C 1
ATOM 769 O O . ASP A 1 99 ? 3.576 38.935 -21.287 1.00 26.15 614 ASP A O 1
ATOM 774 N N . THR A 1 100 ? 4.212 37.172 -20.057 1.00 23.89 615 THR A N 1
ATOM 775 C CA . THR A 1 100 ? 3.081 36.369 -20.489 1.00 24.51 615 THR A CA 1
ATOM 776 C C . THR A 1 100 ? 2.838 35.236 -19.506 1.00 23.77 615 THR A C 1
ATOM 777 O O . THR A 1 100 ? 3.780 34.728 -18.896 1.00 22.75 615 THR A O 1
ATOM 781 N N . GLU A 1 101 ? 1.572 34.852 -19.369 1.00 24.29 616 GLU A N 1
ATOM 782 C CA . GLU A 1 101 ? 1.213 33.664 -18.589 1.00 24.75 616 GLU A CA 1
ATOM 783 C C . GLU A 1 101 ? 1.694 32.367 -19.216 1.00 25.10 616 GLU A C 1
ATOM 784 O O . GLU A 1 101 ? 1.746 31.344 -18.536 1.00 24.66 616 GLU A O 1
ATOM 790 N N . GLU A 1 102 ? 2.065 32.414 -20.499 1.00 25.29 617 GLU A N 1
ATOM 791 C CA . GLU A 1 102 ? 2.700 31.277 -21.166 1.00 26.08 617 GLU A CA 1
ATOM 792 C C . GLU A 1 102 ? 4.059 30.948 -20.538 1.00 24.73 617 GLU A C 1
ATOM 793 O O . GLU A 1 102 ? 4.617 29.869 -20.770 1.00 25.26 617 GLU A O 1
ATOM 799 N N . ALA A 1 103 ? 4.578 31.873 -19.730 1.00 23.41 618 ALA A N 1
ATOM 800 C CA . ALA A 1 103 ? 5.827 31.634 -19.005 1.00 22.33 618 ALA A CA 1
ATOM 801 C C . ALA A 1 103 ? 5.598 30.859 -17.706 1.00 21.65 618 ALA A C 1
ATOM 802 O O . ALA A 1 103 ? 6.544 30.629 -16.960 1.00 21.07 618 ALA A O 1
ATOM 804 N N . MET A 1 104 ? 4.357 30.450 -17.445 1.00 21.01 619 MET A N 1
ATOM 805 C CA . MET A 1 104 ? 4.081 29.575 -16.317 1.00 21.16 619 MET A CA 1
ATOM 806 C C . MET A 1 104 ? 3.928 28.151 -16.814 1.00 20.89 619 MET A C 1
ATOM 807 O O . MET A 1 104 ? 3.103 27.875 -17.694 1.00 21.48 619 MET A O 1
ATOM 812 N N . ILE A 1 105 ? 4.758 27.269 -16.266 1.00 20.23 620 ILE A N 1
ATOM 813 C CA . ILE A 1 105 ? 4.724 25.856 -16.576 1.00 20.71 620 ILE A CA 1
ATOM 814 C C . ILE A 1 105 ? 4.076 25.164 -15.390 1.00 20.98 620 ILE A C 1
ATOM 815 O O . ILE A 1 105 ? 4.535 25.330 -14.257 1.00 20.69 620 ILE A O 1
ATOM 820 N N . GLN A 1 106 ? 2.999 24.418 -15.649 1.00 21.41 621 GLN A N 1
ATOM 821 C CA A GLN A 1 106 ? 2.286 23.749 -14.575 0.50 21.74 621 GLN A CA 1
ATOM 822 C CA B GLN A 1 106 ? 2.229 23.747 -14.599 0.50 21.93 621 GLN A CA 1
ATOM 823 C C . GLN A 1 106 ? 2.432 22.233 -14.657 1.00 22.27 621 GLN A C 1
ATOM 824 O O . GLN A 1 106 ? 2.238 21.623 -15.715 1.00 22.34 621 GLN A O 1
ATOM 835 N N . ILE A 1 107 ? 2.799 21.643 -13.525 1.00 21.52 622 ILE A N 1
ATOM 836 C CA . ILE A 1 107 ? 2.965 20.201 -13.384 1.00 22.25 622 ILE A CA 1
ATOM 837 C C . ILE A 1 107 ? 2.062 19.759 -12.239 1.00 21.67 622 ILE A C 1
ATOM 838 O O . ILE A 1 107 ? 2.273 20.158 -11.083 1.00 21.50 622 ILE A O 1
ATOM 843 N N . ASP A 1 108 ? 1.053 18.953 -12.549 1.00 21.12 623 ASP A N 1
ATOM 844 C CA . ASP A 1 108 ? 0.095 18.495 -11.550 1.00 20.78 623 ASP A CA 1
ATOM 845 C C . ASP A 1 108 ? 0.575 17.141 -11.040 1.00 20.48 623 ASP A C 1
ATOM 846 O O . ASP A 1 108 ? 0.488 16.143 -11.762 1.00 20.03 623 ASP A O 1
ATOM 851 N N . MET A 1 109 ? 1.096 17.093 -9.810 1.00 19.71 624 MET A N 1
ATOM 852 C CA . MET A 1 109 ? 1.674 15.841 -9.293 1.00 20.12 624 MET A CA 1
ATOM 853 C C . MET A 1 109 ? 0.692 14.677 -9.127 1.00 20.68 624 MET A C 1
ATOM 854 O O . MET A 1 109 ? 1.124 13.524 -8.985 1.00 21.28 624 MET A O 1
ATOM 859 N N . THR A 1 110 ? -0.612 14.951 -9.152 1.00 20.72 625 THR A N 1
ATOM 860 C CA . THR A 1 110 ? -1.579 13.855 -9.167 1.00 22.51 625 THR A CA 1
ATOM 861 C C . THR A 1 110 ? -1.450 13.029 -10.452 1.00 23.21 625 THR A C 1
ATOM 862 O O . THR A 1 110 ? -1.952 11.897 -10.519 1.00 24.16 625 THR A O 1
ATOM 866 N N . GLU A 1 111 ? -0.759 13.584 -11.448 1.00 23.27 626 GLU A N 1
ATOM 867 C CA . GLU A 1 111 ? -0.503 12.873 -12.707 1.00 24.96 626 GLU A CA 1
ATOM 868 C C . GLU A 1 111 ? 0.845 12.148 -12.700 1.00 25.20 626 GLU A C 1
ATOM 869 O O . GLU A 1 111 ? 1.200 11.489 -13.682 1.00 25.19 626 GLU A O 1
ATOM 875 N N . TYR A 1 112 ? 1.574 12.260 -11.585 1.00 24.67 627 TYR A N 1
ATOM 876 C CA . TYR A 1 112 ? 2.938 11.730 -11.460 1.00 25.34 627 TYR A CA 1
ATOM 877 C C . TYR A 1 112 ? 3.127 10.864 -10.210 1.00 26.22 627 TYR A C 1
ATOM 878 O O . TYR A 1 112 ? 4.170 10.905 -9.540 1.00 25.07 627 TYR A O 1
ATOM 887 N N . MET A 1 113 ? 2.121 10.048 -9.920 1.00 27.15 628 MET A N 1
ATOM 888 C CA . MET A 1 113 ? 2.115 9.259 -8.697 1.00 28.72 628 MET A CA 1
ATOM 889 C C . MET A 1 113 ? 2.756 7.877 -8.840 1.00 30.75 628 MET A C 1
ATOM 890 O O . MET A 1 113 ? 3.196 7.292 -7.845 1.00 31.01 628 MET A O 1
ATOM 895 N N . GLU A 1 114 ? 2.823 7.386 -10.077 1.00 32.68 629 GLU A N 1
ATOM 896 C CA . GLU A 1 114 ? 3.273 6.019 -10.379 1.00 35.83 629 GLU A CA 1
ATOM 897 C C . GLU A 1 114 ? 4.763 5.922 -10.737 1.00 36.61 629 GLU A C 1
ATOM 898 O O . GLU A 1 114 ? 5.417 6.933 -10.971 1.00 35.88 629 GLU A O 1
ATOM 904 N N . LYS A 1 115 ? 5.279 4.690 -10.803 1.00 38.89 630 LYS A N 1
ATOM 905 C CA . LYS A 1 115 ? 6.705 4.427 -11.063 1.00 40.18 630 LYS A CA 1
ATOM 906 C C . LYS A 1 115 ? 7.221 4.944 -12.417 1.00 40.36 630 LYS A C 1
ATOM 907 O O . LYS A 1 115 ? 8.384 5.337 -12.528 1.00 41.06 630 LYS A O 1
ATOM 913 N N . HIS A 1 116 ? 6.368 4.969 -13.435 1.00 40.46 631 HIS A N 1
ATOM 914 C CA . HIS A 1 116 ? 6.806 5.408 -14.767 1.00 40.35 631 HIS A CA 1
ATOM 915 C C . HIS A 1 116 ? 6.694 6.916 -15.004 1.00 38.59 631 HIS A C 1
ATOM 916 O O . HIS A 1 116 ? 7.055 7.411 -16.076 1.00 38.59 631 HIS A O 1
ATOM 923 N N . ALA A 1 117 ? 6.203 7.637 -13.998 1.00 36.47 632 ALA A N 1
ATOM 924 C CA . ALA A 1 117 ? 6.045 9.086 -14.079 1.00 34.98 632 ALA A CA 1
ATOM 925 C C . ALA A 1 117 ? 7.336 9.844 -14.409 1.00 33.94 632 ALA A C 1
ATOM 926 O O . ALA A 1 117 ? 7.290 10.869 -15.092 1.00 33.82 632 ALA A O 1
ATOM 928 N N . VAL A 1 118 ? 8.478 9.349 -13.933 1.00 33.66 633 VAL A N 1
ATOM 929 C CA . VAL A 1 118 ? 9.764 10.005 -14.220 1.00 33.13 633 VAL A CA 1
ATOM 930 C C . VAL A 1 118 ? 9.998 10.147 -15.723 1.00 32.84 633 VAL A C 1
ATOM 931 O O . VAL A 1 118 ? 10.419 11.207 -16.182 1.00 31.79 633 VAL A O 1
ATOM 935 N N . SER A 1 119 ? 9.715 9.081 -16.480 1.00 33.61 634 SER A N 1
ATOM 936 C CA A SER A 1 119 ? 9.873 9.117 -17.931 0.50 33.97 634 SER A CA 1
ATOM 937 C CA B SER A 1 119 ? 9.859 9.105 -17.934 0.50 33.89 634 SER A CA 1
ATOM 938 C C . SER A 1 119 ? 8.947 10.157 -18.552 1.00 33.21 634 SER A C 1
ATOM 939 O O . SER A 1 119 ? 9.309 10.815 -19.517 1.00 33.08 634 SER A O 1
ATOM 944 N N . ARG A 1 120 ? 7.754 10.321 -17.984 1.00 33.30 635 ARG A N 1
ATOM 945 C CA . ARG A 1 120 ? 6.843 11.344 -18.474 1.00 33.30 635 ARG A CA 1
ATOM 946 C C . ARG A 1 120 ? 7.412 12.734 -18.175 1.00 32.27 635 ARG A C 1
ATOM 947 O O . ARG A 1 120 ? 7.257 13.667 -18.968 1.00 32.36 635 ARG A O 1
ATOM 955 N N . LEU A 1 121 ? 8.105 12.841 -17.045 1.00 31.41 636 LEU A N 1
ATOM 956 C CA . LEU A 1 121 ? 8.650 14.106 -16.562 1.00 30.28 636 LEU A CA 1
ATOM 957 C C . LEU A 1 121 ? 9.940 14.526 -17.285 1.00 29.68 636 LEU A C 1
ATOM 958 O O . LEU A 1 121 ? 10.053 15.670 -17.718 1.00 28.93 636 LEU A O 1
ATOM 963 N N . ILE A 1 122 ? 10.906 13.612 -17.421 1.00 29.35 637 ILE A N 1
ATOM 964 C CA . ILE A 1 122 ? 12.210 13.956 -18.015 1.00 29.11 637 ILE A CA 1
ATOM 965 C C . ILE A 1 122 ? 12.548 13.206 -19.313 1.00 29.99 637 ILE A C 1
ATOM 966 O O . ILE A 1 122 ? 13.615 13.422 -19.905 1.00 30.18 637 ILE A O 1
ATOM 971 N N . GLY A 1 123 ? 11.640 12.337 -19.752 1.00 30.02 638 GLY A N 1
ATOM 972 C CA . GLY A 1 123 ? 11.832 11.599 -20.999 1.00 30.99 638 GLY A CA 1
ATOM 973 C C . GLY A 1 123 ? 12.100 10.128 -20.779 1.00 31.78 638 GLY A C 1
ATOM 974 O O . GLY A 1 123 ? 12.782 9.749 -19.828 1.00 31.57 638 GLY A O 1
ATOM 975 N N . ALA A 1 124 ? 11.542 9.301 -21.657 1.00 32.49 639 ALA A N 1
ATOM 976 C CA . ALA A 1 124 ? 11.795 7.861 -21.651 1.00 34.15 639 ALA A CA 1
ATOM 977 C C . ALA A 1 124 ? 13.273 7.596 -21.937 1.00 35.22 639 ALA A C 1
ATOM 978 O O . ALA A 1 124 ? 13.905 8.375 -22.644 1.00 34.65 639 ALA A O 1
ATOM 980 N N . PRO A 1 125 ? 13.830 6.506 -21.376 1.00 36.80 640 PRO A N 1
ATOM 981 C CA . PRO A 1 125 ? 15.217 6.150 -21.661 1.00 38.53 640 PRO A CA 1
ATOM 982 C C . PRO A 1 125 ? 15.371 5.685 -23.112 1.00 40.36 640 PRO A C 1
ATOM 983 O O . PRO A 1 125 ? 14.382 5.277 -23.726 1.00 40.21 640 PRO A O 1
ATOM 987 N N . PRO A 1 126 ? 16.599 5.751 -23.665 1.00 42.04 641 PRO A N 1
ATOM 988 C CA . PRO A 1 126 ? 16.820 5.157 -24.987 1.00 44.45 641 PRO A CA 1
ATOM 989 C C . PRO A 1 126 ? 16.439 3.682 -24.987 1.00 46.41 641 PRO A C 1
ATOM 990 O O . PRO A 1 126 ? 16.789 2.956 -24.051 1.00 47.06 641 PRO A O 1
ATOM 994 N N . GLY A 1 127 ? 15.707 3.257 -26.016 1.00 48.26 642 GLY A N 1
ATOM 995 C CA . GLY A 1 127 ? 15.229 1.878 -26.114 1.00 50.44 642 GLY A CA 1
ATOM 996 C C . GLY A 1 127 ? 13.789 1.677 -25.664 1.00 51.15 642 GLY A C 1
ATOM 997 O O . GLY A 1 127 ? 13.225 0.596 -25.852 1.00 52.06 642 GLY A O 1
ATOM 998 N N . TYR A 1 128 ? 13.201 2.713 -25.067 1.00 50.45 643 TYR A N 1
ATOM 999 C CA . TYR A 1 128 ? 11.799 2.692 -24.632 1.00 51.06 643 TYR A CA 1
ATOM 1000 C C . TYR A 1 128 ? 10.926 3.590 -25.512 1.00 50.57 643 TYR A C 1
ATOM 1001 O O . TYR A 1 128 ? 11.406 4.582 -26.068 1.00 50.07 643 TYR A O 1
ATOM 1010 N N . VAL A 1 129 ? 9.645 3.239 -25.627 1.00 50.83 644 VAL A N 1
ATOM 1011 C CA . VAL A 1 129 ? 8.678 4.028 -26.398 1.00 50.48 644 VAL A CA 1
ATOM 1012 C C . VAL A 1 129 ? 8.595 5.451 -25.839 1.00 48.93 644 VAL A C 1
ATOM 1013 O O . VAL A 1 129 ? 8.454 5.647 -24.629 1.00 48.43 644 VAL A O 1
ATOM 1017 N N . GLY A 1 130 ? 8.711 6.432 -26.728 1.00 48.49 645 GLY A N 1
ATOM 1018 C CA . GLY A 1 130 ? 8.607 7.836 -26.350 1.00 47.05 645 GLY A CA 1
ATOM 1019 C C . GLY A 1 130 ? 9.941 8.535 -26.158 1.00 46.56 645 GLY A C 1
ATOM 1020 O O . GLY A 1 130 ? 9.988 9.645 -25.620 1.00 45.23 645 GLY A O 1
ATOM 1021 N N . TYR A 1 131 ? 11.024 7.898 -26.606 1.00 47.26 646 TYR A N 1
ATOM 1022 C CA . TYR A 1 131 ? 12.371 8.439 -26.402 1.00 47.14 646 TYR A CA 1
ATOM 1023 C C . TYR A 1 131 ? 12.595 9.798 -27.072 1.00 46.58 646 TYR A C 1
ATOM 1024 O O . TYR A 1 131 ? 13.127 10.711 -26.449 1.00 45.86 646 TYR A O 1
ATOM 1033 N N . GLU A 1 132 ? 12.182 9.930 -28.331 1.00 47.23 647 GLU A N 1
ATOM 1034 C CA . GLU A 1 132 ? 12.382 11.174 -29.087 1.00 47.08 647 GLU A CA 1
ATOM 1035 C C . GLU A 1 132 ? 11.518 12.341 -28.599 1.00 45.55 647 GLU A C 1
ATOM 1036 O O . GLU A 1 132 ? 11.898 13.501 -28.766 1.00 45.27 647 GLU A O 1
ATOM 1042 N N . GLU A 1 133 ? 10.366 12.031 -28.003 1.00 44.94 648 GLU A N 1
ATOM 1043 C CA . GLU A 1 133 ? 9.437 13.052 -27.491 1.00 43.64 648 GLU A CA 1
ATOM 1044 C C . GLU A 1 133 ? 10.015 13.830 -26.300 1.00 42.12 648 GLU A C 1
ATOM 1045 O O . GLU A 1 133 ? 9.667 14.989 -26.078 1.00 41.33 648 GLU A O 1
ATOM 1051 N N . GLY A 1 134 ? 10.898 13.190 -25.539 1.00 41.47 649 GLY A N 1
ATOM 1052 C CA . GLY A 1 134 ? 11.468 13.807 -24.342 1.00 39.47 649 GLY A CA 1
ATOM 1053 C C . GLY A 1 134 ? 10.486 13.928 -23.189 1.00 37.99 649 GLY A C 1
ATOM 1054 O O . GLY A 1 134 ? 9.439 13.279 -23.179 1.00 38.34 649 GLY A O 1
ATOM 1055 N N . GLY A 1 135 ? 10.826 14.764 -22.211 1.00 36.05 650 GLY A N 1
ATOM 1056 C CA . GLY A 1 135 ? 9.999 14.924 -21.016 1.00 34.06 650 GLY A CA 1
ATOM 1057 C C . GLY A 1 135 ? 9.082 16.128 -21.082 1.00 32.60 650 GLY A C 1
ATOM 1058 O O . GLY A 1 135 ? 9.386 17.112 -21.762 1.00 32.15 650 GLY A O 1
ATOM 1059 N N . GLN A 1 136 ? 7.958 16.046 -20.375 1.00 31.54 651 GLN A N 1
ATOM 1060 C CA . GLN A 1 136 ? 7.024 17.174 -20.284 1.00 30.72 651 GLN A CA 1
ATOM 1061 C C . GLN A 1 136 ? 7.692 18.378 -19.627 1.00 29.07 651 GLN A C 1
ATOM 1062 O O . GLN A 1 136 ? 7.522 19.513 -20.081 1.00 29.55 651 GLN A O 1
ATOM 1068 N N . LEU A 1 137 ? 8.448 18.143 -18.559 1.00 27.28 652 LEU A N 1
ATOM 1069 C CA . LEU A 1 137 ? 9.108 19.256 -17.877 1.00 25.85 652 LEU A CA 1
ATOM 1070 C C . LEU A 1 137 ? 10.361 19.750 -18.608 1.00 25.63 652 LEU A C 1
ATOM 1071 O O . LEU A 1 137 ? 10.531 20.951 -18.820 1.00 25.43 652 LEU A O 1
ATOM 1076 N N . THR A 1 138 ? 11.243 18.828 -18.976 1.00 25.86 653 THR A N 1
ATOM 1077 C CA . THR A 1 138 ? 12.528 19.198 -19.579 1.00 26.16 653 THR A CA 1
ATOM 1078 C C . THR A 1 138 ? 12.364 19.960 -20.889 1.00 26.51 653 THR A C 1
ATOM 1079 O O . THR A 1 138 ? 13.055 20.955 -21.122 1.00 26.49 653 THR A O 1
ATOM 1083 N N . GLU A 1 139 ? 11.434 19.512 -21.731 1.00 26.67 654 GLU A N 1
ATOM 1084 C CA . GLU A 1 139 ? 11.196 20.189 -23.003 1.00 27.60 654 GLU A CA 1
ATOM 1085 C C . GLU A 1 139 ? 10.589 21.587 -22.834 1.00 26.36 654 GLU A C 1
ATOM 1086 O O . GLU A 1 139 ? 10.969 22.511 -23.556 1.00 26.43 654 GLU A O 1
ATOM 1092 N N . ALA A 1 140 ? 9.680 21.738 -21.866 1.00 25.50 655 ALA A N 1
ATOM 1093 C CA . ALA A 1 140 ? 9.040 23.023 -21.584 1.00 24.86 655 ALA A CA 1
ATOM 1094 C C . ALA A 1 140 ? 10.059 24.049 -21.084 1.00 24.51 655 ALA A C 1
ATOM 1095 O O . ALA A 1 140 ? 10.056 25.197 -21.526 1.00 24.59 655 ALA A O 1
ATOM 1097 N N . VAL A 1 141 ? 10.940 23.622 -20.184 1.00 24.22 656 VAL A N 1
ATOM 1098 C CA . VAL A 1 141 ? 11.960 24.515 -19.634 1.00 23.74 656 VAL A CA 1
ATOM 1099 C C . VAL A 1 141 ? 13.095 24.803 -20.626 1.00 24.79 656 VAL A C 1
ATOM 1100 O O . VAL A 1 141 ? 13.660 25.896 -20.614 1.00 24.68 656 VAL A O 1
ATOM 1104 N N . ARG A 1 142 ? 13.415 23.845 -21.499 1.00 25.65 657 ARG A N 1
ATOM 1105 C CA . ARG A 1 142 ? 14.357 24.127 -22.589 1.00 26.83 657 ARG A CA 1
ATOM 1106 C C . ARG A 1 142 ? 13.806 25.221 -23.514 1.00 26.81 657 ARG A C 1
ATOM 1107 O O . ARG A 1 142 ? 14.542 26.120 -23.920 1.00 26.55 657 ARG A O 1
ATOM 1115 N N . ARG A 1 143 ? 12.516 25.162 -23.835 1.00 26.85 658 ARG A N 1
ATOM 1116 C CA . ARG A 1 143 ? 11.942 26.195 -24.706 1.00 27.56 658 ARG A CA 1
ATOM 1117 C C . ARG A 1 143 ? 11.782 27.550 -24.024 1.00 26.37 658 ARG A C 1
ATOM 1118 O O . ARG A 1 143 ? 11.923 28.585 -24.670 1.00 25.98 658 ARG A O 1
ATOM 1126 N N . ARG A 1 144 ? 11.515 27.535 -22.718 1.00 25.07 659 ARG A N 1
ATOM 1127 C CA . ARG A 1 144 ? 11.340 28.766 -21.945 1.00 24.46 659 ARG A CA 1
ATOM 1128 C C . ARG A 1 144 ? 12.166 28.740 -20.653 1.00 23.09 659 ARG A C 1
ATOM 1129 O O . ARG A 1 144 ? 11.640 28.422 -19.584 1.00 22.30 659 ARG A O 1
ATOM 1137 N N . PRO A 1 145 ? 13.469 29.073 -20.742 1.00 22.26 660 PRO A N 1
ATOM 1138 C CA . PRO A 1 145 ? 14.321 29.085 -19.549 1.00 22.08 660 PRO A CA 1
ATOM 1139 C C . PRO A 1 145 ? 13.849 30.091 -18.502 1.00 20.70 660 PRO A C 1
ATOM 1140 O O . PRO A 1 145 ? 14.101 29.896 -17.309 1.00 19.01 660 PRO A O 1
ATOM 1144 N N . TYR A 1 146 ? 13.184 31.156 -18.949 1.00 19.35 661 TYR A N 1
ATOM 1145 C CA . TYR A 1 146 ? 12.658 32.190 -18.046 1.00 19.58 661 TYR A CA 1
ATOM 1146 C C . TYR A 1 146 ? 11.203 31.849 -17.772 1.00 19.26 661 TYR A C 1
ATOM 1147 O O . TYR A 1 146 ? 10.298 32.283 -18.495 1.00 19.05 661 TYR A O 1
ATOM 1156 N N . SER A 1 147 ? 10.981 31.031 -16.742 1.00 18.70 662 SER A N 1
ATOM 1157 C CA A SER A 1 147 ? 9.644 30.524 -16.448 0.50 18.23 662 SER A CA 1
ATOM 1158 C CA B SER A 1 147 ? 9.638 30.529 -16.449 0.50 18.31 662 SER A CA 1
ATOM 1159 C C . SER A 1 147 ? 9.372 30.424 -14.965 1.00 17.65 662 SER A C 1
ATOM 1160 O O . SER A 1 147 ? 10.297 30.282 -14.168 1.00 17.70 662 SER A O 1
ATOM 1165 N N . VAL A 1 148 ? 8.096 30.498 -14.616 1.00 17.32 663 VAL A N 1
ATOM 1166 C CA . VAL A 1 148 ? 7.649 30.172 -13.269 1.00 17.05 663 VAL A CA 1
ATOM 1167 C C . VAL A 1 148 ? 7.134 28.737 -13.358 1.00 17.21 663 VAL A C 1
ATOM 1168 O O . VAL A 1 148 ? 6.262 28.444 -14.190 1.00 18.18 663 VAL A O 1
ATOM 1172 N N . ILE A 1 149 ? 7.675 27.842 -12.537 1.00 16.73 664 ILE A N 1
ATOM 1173 C CA . ILE A 1 149 ? 7.271 26.437 -12.582 1.00 16.89 664 ILE A CA 1
ATOM 1174 C C . ILE A 1 149 ? 6.423 26.115 -11.367 1.00 15.80 664 ILE A C 1
ATOM 1175 O O . ILE A 1 149 ? 6.895 26.228 -10.239 1.00 15.86 664 ILE A O 1
ATOM 1180 N N . LEU A 1 150 ? 5.171 25.734 -11.620 1.00 15.38 665 LEU A N 1
ATOM 1181 C CA . LEU A 1 150 ? 4.206 25.442 -10.572 1.00 16.03 665 LEU A CA 1
ATOM 1182 C C . LEU A 1 150 ? 4.020 23.933 -10.442 1.00 16.41 665 LEU A C 1
ATOM 1183 O O . LEU A 1 150 ? 3.538 23.278 -11.370 1.00 17.67 665 LEU A O 1
ATOM 1188 N N . PHE A 1 151 ? 4.447 23.376 -9.307 1.00 15.80 666 PHE A N 1
ATOM 1189 C CA . PHE A 1 151 ? 4.243 21.951 -9.034 1.00 16.25 666 PHE A CA 1
ATOM 1190 C C . PHE A 1 151 ? 3.107 21.788 -8.030 1.00 16.14 666 PHE A C 1
ATOM 1191 O O . PHE A 1 151 ? 3.263 22.173 -6.875 1.00 16.47 666 PHE A O 1
ATOM 1199 N N . ASP A 1 152 ? 1.978 21.203 -8.444 1.00 16.27 667 ASP A N 1
ATOM 1200 C CA . ASP A 1 152 ? 0.823 21.116 -7.529 1.00 16.39 667 ASP A CA 1
ATOM 1201 C C . ASP A 1 152 ? 0.736 19.789 -6.790 1.00 16.37 667 ASP A C 1
ATOM 1202 O O . ASP A 1 152 ? 0.978 18.738 -7.381 1.00 16.40 667 ASP A O 1
ATOM 1207 N N . GLU A 1 153 ? 0.367 19.850 -5.509 1.00 16.76 668 GLU A N 1
ATOM 1208 C CA . GLU A 1 153 ? 0.184 18.665 -4.654 1.00 18.42 668 GLU A CA 1
ATOM 1209 C C . GLU A 1 153 ? 1.452 17.813 -4.569 1.00 18.78 668 GLU A C 1
ATOM 1210 O O . GLU A 1 153 ? 1.446 16.604 -4.830 1.00 19.32 668 GLU A O 1
ATOM 1216 N N . ILE A 1 154 ? 2.539 18.466 -4.173 1.00 18.37 669 ILE A N 1
ATOM 1217 C CA A ILE A 1 154 ? 3.869 17.854 -4.226 0.50 18.65 669 ILE A CA 1
ATOM 1218 C CA B ILE A 1 154 ? 3.888 17.891 -4.195 0.50 18.53 669 ILE A CA 1
ATOM 1219 C C . ILE A 1 154 ? 4.030 16.586 -3.384 1.00 19.33 669 ILE A C 1
ATOM 1220 O O . ILE A 1 154 ? 4.833 15.717 -3.725 1.00 19.94 669 ILE A O 1
ATOM 1229 N N . GLU A 1 155 ? 3.249 16.456 -2.314 1.00 19.39 670 GLU A N 1
ATOM 1230 C CA . GLU A 1 155 ? 3.334 15.257 -1.477 1.00 20.85 670 GLU A CA 1
ATOM 1231 C C . GLU A 1 155 ? 2.854 14.002 -2.215 1.00 21.64 670 GLU A C 1
ATOM 1232 O O . GLU A 1 155 ? 3.161 12.877 -1.789 1.00 22.10 670 GLU A O 1
ATOM 1238 N N . LYS A 1 156 ? 2.098 14.201 -3.297 1.00 21.05 671 LYS A N 1
ATOM 1239 C CA . LYS A 1 156 ? 1.524 13.086 -4.052 1.00 22.43 671 LYS A CA 1
ATOM 1240 C C . LYS A 1 156 ? 2.485 12.496 -5.091 1.00 22.67 671 LYS A C 1
ATOM 1241 O O . LYS A 1 156 ? 2.285 11.365 -5.546 1.00 22.75 671 LYS A O 1
ATOM 1247 N N . ALA A 1 157 ? 3.552 13.229 -5.408 1.00 21.48 672 ALA A N 1
ATOM 1248 C CA . ALA A 1 157 ? 4.532 12.774 -6.391 1.00 22.11 672 ALA A CA 1
ATOM 1249 C C . ALA A 1 157 ? 5.188 11.475 -5.940 1.00 22.76 672 ALA A C 1
ATOM 1250 O O . ALA A 1 157 ? 5.479 11.299 -4.748 1.00 22.67 672 ALA A O 1
ATOM 1252 N N . HIS A 1 158 ? 5.409 10.574 -6.893 1.00 23.40 673 HIS A N 1
ATOM 1253 C CA . HIS A 1 158 ? 6.219 9.380 -6.661 1.00 24.27 673 HIS A CA 1
ATOM 1254 C C . HIS A 1 158 ? 7.596 9.830 -6.164 1.00 24.36 673 HIS A C 1
ATOM 1255 O O . HIS A 1 158 ? 8.112 10.849 -6.618 1.00 23.61 673 HIS A O 1
ATOM 1262 N N . PRO A 1 159 ? 8.184 9.090 -5.209 1.00 25.52 674 PRO A N 1
ATOM 1263 C CA . PRO A 1 159 ? 9.488 9.466 -4.654 1.00 25.33 674 PRO A CA 1
ATOM 1264 C C . PRO A 1 159 ? 10.568 9.735 -5.705 1.00 25.54 674 PRO A C 1
ATOM 1265 O O . PRO A 1 159 ? 11.431 10.595 -5.491 1.00 25.23 674 PRO A O 1
ATOM 1269 N N . ASP A 1 160 ? 10.528 9.009 -6.823 1.00 26.32 675 ASP A N 1
ATOM 1270 C CA . ASP A 1 160 ? 11.502 9.207 -7.898 1.00 26.80 675 ASP A CA 1
ATOM 1271 C C . ASP A 1 160 ? 11.313 10.567 -8.585 1.00 25.90 675 ASP A C 1
ATOM 1272 O O . ASP A 1 160 ? 12.286 11.190 -9.027 1.00 26.22 675 ASP A O 1
ATOM 1277 N N . VAL A 1 161 ? 10.063 11.026 -8.645 1.00 24.94 676 VAL A N 1
ATOM 1278 C CA . VAL A 1 161 ? 9.730 12.337 -9.196 1.00 23.66 676 VAL A CA 1
ATOM 1279 C C . VAL A 1 161 ? 10.145 13.425 -8.204 1.00 22.90 676 VAL A C 1
ATOM 1280 O O . VAL A 1 161 ? 10.745 14.431 -8.588 1.00 22.38 676 VAL A O 1
ATOM 1284 N N . PHE A 1 162 ? 9.850 13.201 -6.926 1.00 23.30 677 PHE A N 1
ATOM 1285 C CA . PHE A 1 162 ? 10.269 14.141 -5.885 1.00 23.36 677 PHE A CA 1
ATOM 1286 C C . PHE A 1 162 ? 11.789 14.350 -5.907 1.00 23.97 677 PHE A C 1
ATOM 1287 O O . PHE A 1 162 ? 12.270 15.467 -5.744 1.00 23.63 677 PHE A O 1
ATOM 1295 N N . ASN A 1 163 ? 12.539 13.279 -6.139 1.00 25.46 678 ASN A N 1
ATOM 1296 C CA . ASN A 1 163 ? 14.000 13.364 -6.204 1.00 26.62 678 ASN A CA 1
ATOM 1297 C C . ASN A 1 163 ? 14.514 14.251 -7.332 1.00 26.57 678 ASN A C 1
ATOM 1298 O O . ASN A 1 163 ? 15.530 14.921 -7.170 1.00 26.77 678 ASN A O 1
ATOM 1303 N N . ILE A 1 164 ? 13.795 14.279 -8.454 1.00 26.82 679 ILE A N 1
ATOM 1304 C CA . ILE A 1 164 ? 14.122 15.175 -9.570 1.00 26.93 679 ILE A CA 1
ATOM 1305 C C . ILE A 1 164 ? 13.865 16.648 -9.216 1.00 25.77 679 ILE A C 1
ATOM 1306 O O . ILE A 1 164 ? 14.630 17.528 -9.621 1.00 25.32 679 ILE A O 1
ATOM 1311 N N . LEU A 1 165 ? 12.808 16.913 -8.448 1.00 24.41 680 LEU A N 1
ATOM 1312 C CA . LEU A 1 165 ? 12.589 18.269 -7.921 1.00 23.84 680 LEU A CA 1
ATOM 1313 C C . LEU A 1 165 ? 13.802 18.709 -7.094 1.00 23.49 680 LEU A C 1
ATOM 1314 O O . LEU A 1 165 ? 14.295 19.842 -7.229 1.00 22.75 680 LEU A O 1
ATOM 1319 N N . LEU A 1 166 ? 14.280 17.805 -6.248 1.00 23.60 681 LEU A N 1
ATOM 1320 C CA . LEU A 1 166 ? 15.409 18.088 -5.370 1.00 23.90 681 LEU A CA 1
ATOM 1321 C C . LEU A 1 166 ? 16.656 18.415 -6.177 1.00 24.00 681 LEU A C 1
ATOM 1322 O O . LEU A 1 166 ? 17.453 19.269 -5.778 1.00 23.74 681 LEU A O 1
ATOM 1327 N N . GLN A 1 167 ? 16.820 17.722 -7.305 1.00 24.14 682 GLN A N 1
ATOM 1328 C CA . GLN A 1 167 ? 17.914 17.972 -8.241 1.00 24.35 682 GLN A CA 1
ATOM 1329 C C . GLN A 1 167 ? 17.848 19.390 -8.823 1.00 23.45 682 GLN A C 1
ATOM 1330 O O . GLN A 1 167 ? 18.873 20.060 -8.949 1.00 23.33 682 GLN A O 1
ATOM 1336 N N . ILE A 1 168 ? 16.645 19.846 -9.176 1.00 22.06 683 ILE A N 1
ATOM 1337 C CA . ILE A 1 168 ? 16.462 21.224 -9.625 1.00 21.21 683 ILE A CA 1
ATOM 1338 C C . ILE A 1 168 ? 16.912 22.219 -8.545 1.00 20.67 683 ILE A C 1
ATOM 1339 O O . ILE A 1 168 ? 17.656 23.157 -8.834 1.00 20.24 683 ILE A O 1
ATOM 1344 N N . LEU A 1 169 ? 16.454 22.008 -7.314 1.00 20.44 684 LEU A N 1
ATOM 1345 C CA . LEU A 1 169 ? 16.786 22.905 -6.201 1.00 21.47 684 LEU A CA 1
ATOM 1346 C C . LEU A 1 169 ? 18.295 22.920 -5.940 1.00 22.42 684 LEU A C 1
ATOM 1347 O O . LEU A 1 169 ? 18.891 23.987 -5.819 1.00 23.31 684 LEU A O 1
ATOM 1352 N N . ASP A 1 170 ? 18.907 21.739 -5.905 1.00 22.96 685 ASP A N 1
ATOM 1353 C CA . ASP A 1 170 ? 20.331 21.620 -5.588 1.00 24.17 685 ASP A CA 1
ATOM 1354 C C . ASP A 1 170 ? 21.267 22.091 -6.700 1.00 25.08 685 ASP A C 1
ATOM 1355 O O . ASP A 1 170 ? 22.280 22.742 -6.421 1.00 25.51 685 ASP A O 1
ATOM 1360 N N . ASP A 1 171 ? 20.934 21.739 -7.947 1.00 24.97 686 ASP A N 1
ATOM 1361 C CA . ASP A 1 171 ? 21.867 21.863 -9.074 1.00 25.98 686 ASP A CA 1
ATOM 1362 C C . ASP A 1 171 ? 21.555 23.035 -10.007 1.00 25.39 686 ASP A C 1
ATOM 1363 O O . ASP A 1 171 ? 22.428 23.485 -10.753 1.00 25.81 686 ASP A O 1
ATOM 1368 N N . GLY A 1 172 ? 20.317 23.519 -9.977 1.00 23.95 687 GLY A N 1
ATOM 1369 C CA . GLY A 1 172 ? 19.910 24.590 -10.881 1.00 24.18 687 GLY A CA 1
ATOM 1370 C C . GLY A 1 172 ? 19.802 24.134 -12.326 1.00 24.80 687 GLY A C 1
ATOM 1371 O O . GLY A 1 172 ? 19.784 24.962 -13.238 1.00 24.27 687 GLY A O 1
ATOM 1372 N N . ARG A 1 173 ? 19.718 22.814 -12.522 1.00 25.98 688 ARG A N 1
ATOM 1373 C CA . ARG A 1 173 ? 19.740 22.206 -13.844 1.00 27.63 688 ARG A CA 1
ATOM 1374 C C . ARG A 1 173 ? 19.339 20.723 -13.759 1.00 27.99 688 ARG A C 1
ATOM 1375 O O . ARG A 1 173 ? 19.394 20.113 -12.686 1.00 27.84 688 ARG A O 1
ATOM 1383 N N . LEU A 1 174 ? 18.907 20.173 -14.894 1.00 28.85 689 LEU A N 1
ATOM 1384 C CA . LEU A 1 174 ? 18.645 18.741 -15.052 1.00 30.07 689 LEU A CA 1
ATOM 1385 C C . LEU A 1 174 ? 19.307 18.208 -16.308 1.00 30.96 689 LEU A C 1
ATOM 1386 O O . LEU A 1 174 ? 19.494 18.935 -17.278 1.00 31.07 689 LEU A O 1
ATOM 1391 N N . THR A 1 175 ? 19.663 16.928 -16.289 1.00 32.36 690 THR A N 1
ATOM 1392 C CA . THR A 1 175 ? 20.095 16.245 -17.497 1.00 34.03 690 THR A CA 1
ATOM 1393 C C . THR A 1 175 ? 18.936 15.372 -17.972 1.00 34.51 690 THR A C 1
ATOM 1394 O O . THR A 1 175 ? 18.456 14.510 -17.231 1.00 34.49 690 THR A O 1
ATOM 1398 N N . ASP A 1 176 ? 18.460 15.627 -19.187 1.00 35.14 691 ASP A N 1
ATOM 1399 C CA . ASP A 1 176 ? 17.343 14.863 -19.734 1.00 36.21 691 ASP A CA 1
ATOM 1400 C C . ASP A 1 176 ? 17.840 13.531 -20.304 1.00 37.88 691 ASP A C 1
ATOM 1401 O O . ASP A 1 176 ? 19.040 13.238 -20.242 1.00 38.21 691 ASP A O 1
ATOM 1406 N N . SER A 1 177 ? 16.918 12.742 -20.854 1.00 38.93 692 SER A N 1
ATOM 1407 C CA . SER A 1 177 ? 17.219 11.398 -21.373 1.00 41.24 692 SER A CA 1
ATOM 1408 C C . SER A 1 177 ? 18.141 11.373 -22.594 1.00 42.51 692 SER A C 1
ATOM 1409 O O . SER A 1 177 ? 18.776 10.353 -22.880 1.00 43.75 692 SER A O 1
ATOM 1412 N N . HIS A 1 178 ? 18.202 12.486 -23.320 1.00 42.95 693 HIS A N 1
ATOM 1413 C CA . HIS A 1 178 ? 19.094 12.601 -24.478 1.00 44.24 693 HIS A CA 1
ATOM 1414 C C . HIS A 1 178 ? 20.502 13.021 -24.059 1.00 44.48 693 HIS A C 1
ATOM 1415 O O . HIS A 1 178 ? 21.381 13.201 -24.907 1.00 45.19 693 HIS A O 1
ATOM 1422 N N . GLY A 1 179 ? 20.703 13.178 -22.750 1.00 43.81 694 GLY A N 1
ATOM 1423 C CA . GLY A 1 179 ? 21.985 13.610 -22.200 1.00 43.71 694 GLY A CA 1
ATOM 1424 C C . GLY A 1 179 ? 22.185 15.110 -22.303 1.00 42.93 694 GLY A C 1
ATOM 1425 O O . GLY A 1 179 ? 23.290 15.612 -22.078 1.00 42.99 694 GLY A O 1
ATOM 1426 N N . ARG A 1 180 ? 21.112 15.826 -22.640 1.00 41.92 695 ARG A N 1
ATOM 1427 C CA . ARG A 1 180 ? 21.156 17.278 -22.765 1.00 41.09 695 ARG A CA 1
ATOM 1428 C C . ARG A 1 180 ? 20.925 17.909 -21.405 1.00 39.46 695 ARG A C 1
ATOM 1429 O O . ARG A 1 180 ? 20.083 17.442 -20.628 1.00 39.11 695 ARG A O 1
ATOM 1437 N N . THR A 1 181 ? 21.673 18.967 -21.116 1.00 38.23 696 THR A N 1
ATOM 1438 C CA . THR A 1 181 ? 21.436 19.729 -19.891 1.00 36.71 696 THR A CA 1
ATOM 1439 C C . THR A 1 181 ? 20.296 20.722 -20.101 1.00 34.47 696 THR A C 1
ATOM 1440 O O . THR A 1 181 ? 20.162 21.321 -21.170 1.00 34.91 696 THR A O 1
ATOM 1444 N N . VAL A 1 182 ? 19.457 20.860 -19.080 1.00 31.36 697 VAL A N 1
ATOM 1445 C CA . VAL A 1 182 ? 18.319 21.772 -19.105 1.00 29.14 697 VAL A CA 1
ATOM 1446 C C . VAL A 1 182 ? 18.540 22.755 -17.963 1.00 27.29 697 VAL A C 1
ATOM 1447 O O . VAL A 1 182 ? 18.536 22.372 -16.799 1.00 26.70 697 VAL A O 1
ATOM 1451 N N . ASP A 1 183 ? 18.752 24.019 -18.311 1.00 26.22 698 ASP A N 1
ATOM 1452 C CA . ASP A 1 183 ? 19.104 25.057 -17.344 1.00 24.90 698 ASP A CA 1
ATOM 1453 C C . ASP A 1 183 ? 17.865 25.592 -16.617 1.00 23.12 698 ASP A C 1
ATOM 1454 O O . ASP A 1 183 ? 16.903 26.014 -17.255 1.00 22.35 698 ASP A O 1
ATOM 1459 N N . PHE A 1 184 ? 17.912 25.574 -15.284 1.00 21.51 699 PHE A N 1
ATOM 1460 C CA . PHE A 1 184 ? 16.811 26.060 -14.431 1.00 20.58 699 PHE A CA 1
ATOM 1461 C C . PHE A 1 184 ? 17.205 27.306 -13.628 1.00 19.86 699 PHE A C 1
ATOM 1462 O O . PHE A 1 184 ? 16.440 27.754 -12.762 1.00 18.94 699 PHE A O 1
ATOM 1470 N N . ARG A 1 185 ? 18.381 27.873 -13.915 1.00 19.98 700 ARG A N 1
ATOM 1471 C CA A ARG A 1 185 ? 18.890 29.010 -13.139 0.50 19.83 700 ARG A CA 1
ATOM 1472 C CA B ARG A 1 185 ? 18.888 29.010 -13.138 0.50 19.90 700 ARG A CA 1
ATOM 1473 C C . ARG A 1 185 ? 18.002 30.254 -13.225 1.00 19.42 700 ARG A C 1
ATOM 1474 O O . ARG A 1 185 ? 18.001 31.076 -12.315 1.00 19.44 700 ARG A O 1
ATOM 1489 N N . ASN A 1 186 ? 17.237 30.390 -14.307 1.00 19.08 701 ASN A N 1
ATOM 1490 C CA . ASN A 1 186 ? 16.345 31.549 -14.431 1.00 19.30 701 ASN A CA 1
ATOM 1491 C C . ASN A 1 186 ? 14.882 31.252 -14.140 1.00 18.75 701 ASN A C 1
ATOM 1492 O O . ASN A 1 186 ? 13.992 32.030 -14.492 1.00 18.69 701 ASN A O 1
ATOM 1497 N N . THR A 1 187 ? 14.639 30.137 -13.456 1.00 17.46 702 THR A N 1
ATOM 1498 C CA . THR 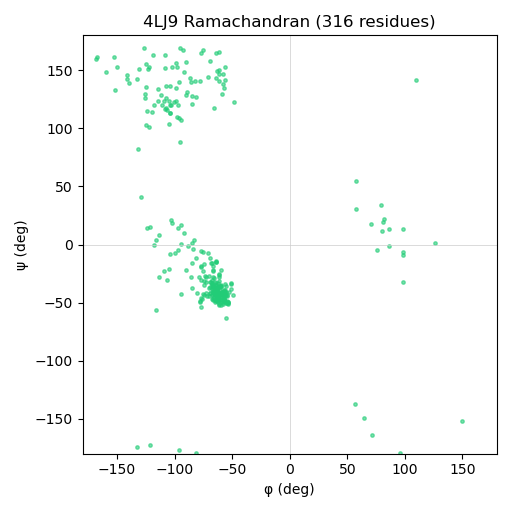A 1 187 ? 13.273 29.778 -13.101 1.00 17.11 702 THR A CA 1
ATOM 1499 C C . THR A 1 187 ? 12.967 30.175 -11.668 1.00 16.85 702 THR A C 1
ATOM 1500 O O . THR A 1 187 ? 13.876 30.318 -10.847 1.00 17.32 702 THR A O 1
ATOM 1504 N N . VAL A 1 188 ? 11.679 30.362 -11.399 1.00 16.59 703 VAL A N 1
ATOM 1505 C CA . VAL A 1 188 ? 11.158 30.494 -10.034 1.00 16.59 703 VAL A CA 1
ATOM 1506 C C . VAL A 1 188 ? 10.311 29.245 -9.786 1.00 16.64 703 VAL A C 1
ATOM 1507 O O . VAL A 1 188 ? 9.428 28.926 -10.592 1.00 17.18 703 VAL A O 1
ATOM 1511 N N . ILE A 1 189 ? 10.566 28.554 -8.678 1.00 15.85 704 ILE A N 1
ATOM 1512 C CA . ILE A 1 189 ? 9.872 27.291 -8.386 1.00 15.96 704 ILE A CA 1
ATOM 1513 C C . ILE A 1 189 ? 8.818 27.502 -7.320 1.00 15.79 704 ILE A C 1
ATOM 1514 O O . ILE A 1 189 ? 9.148 27.910 -6.215 1.00 15.97 704 ILE A O 1
ATOM 1519 N N . ILE A 1 190 ? 7.557 27.217 -7.649 1.00 15.34 705 ILE A N 1
ATOM 1520 C CA . ILE A 1 190 ? 6.472 27.289 -6.669 1.00 15.34 705 ILE A CA 1
ATOM 1521 C C . ILE A 1 190 ? 5.837 25.911 -6.483 1.00 15.62 705 ILE A C 1
ATOM 1522 O O . ILE A 1 190 ? 5.324 25.330 -7.434 1.00 15.07 705 ILE A O 1
ATOM 1527 N N . LEU A 1 191 ? 5.894 25.411 -5.255 1.00 15.13 706 LEU A N 1
ATOM 1528 C CA . LEU A 1 191 ? 5.342 24.103 -4.876 1.00 15.77 706 LEU A CA 1
ATOM 1529 C C . LEU A 1 191 ? 4.086 24.345 -4.056 1.00 15.18 706 LEU A C 1
ATOM 1530 O O . LEU A 1 191 ? 4.068 25.234 -3.207 1.00 15.56 706 LEU A O 1
ATOM 1535 N N . THR A 1 192 ? 3.024 23.593 -4.323 1.00 14.91 707 THR A N 1
ATOM 1536 C CA . THR A 1 192 ? 1.804 23.764 -3.529 1.00 14.71 707 THR A CA 1
ATOM 1537 C C . THR A 1 192 ? 1.410 22.471 -2.860 1.00 14.79 707 THR A C 1
ATOM 1538 O O . THR A 1 192 ? 1.699 21.396 -3.371 1.00 15.01 707 THR A O 1
ATOM 1542 N N . SER A 1 193 ? 0.729 22.598 -1.730 1.00 15.16 708 SER A N 1
ATOM 1543 C CA . SER A 1 193 ? 0.053 21.469 -1.079 1.00 15.93 708 SER A CA 1
ATOM 1544 C C . SER A 1 193 ? -1.066 22.024 -0.226 1.00 16.38 708 SER A C 1
ATOM 1545 O O . SER A 1 193 ? -0.907 23.096 0.373 1.00 16.23 708 SER A O 1
ATOM 1548 N N A ASN A 1 194 ? -2.163 21.258 -0.182 0.50 17.71 709 ASN A N 1
ATOM 1549 N N B ASN A 1 194 ? -2.195 21.336 -0.138 0.50 17.22 709 ASN A N 1
ATOM 1550 C CA A ASN A 1 194 ? -3.347 21.506 0.645 0.50 18.87 709 ASN A CA 1
ATOM 1551 C CA B ASN A 1 194 ? -3.201 21.769 0.830 0.50 17.77 709 ASN A CA 1
ATOM 1552 C C A ASN A 1 194 ? -3.239 20.843 2.017 0.50 19.18 709 ASN A C 1
ATOM 1553 C C B ASN A 1 194 ? -3.269 20.803 2.010 0.50 18.61 709 ASN A C 1
ATOM 1554 O O A ASN A 1 194 ? -4.116 21.025 2.868 0.50 18.73 709 ASN A O 1
ATOM 1555 O O B ASN A 1 194 ? -4.282 20.737 2.714 0.50 18.20 709 ASN A O 1
ATOM 1564 N N . LEU A 1 195 ? -2.180 20.055 2.216 1.00 18.98 710 LEU A N 1
ATOM 1565 C CA . LEU A 1 195 ? -2.070 19.148 3.370 1.00 20.36 710 LEU A CA 1
ATOM 1566 C C . LEU A 1 195 ? -2.394 19.864 4.669 1.00 20.78 710 LEU A C 1
ATOM 1567 O O . LEU A 1 195 ? -1.854 20.941 4.950 1.00 21.13 710 LEU A O 1
ATOM 1572 N N . GLY A 1 196 ? -3.281 19.243 5.445 1.00 21.02 711 GLY A N 1
ATOM 1573 C CA . GLY A 1 196 ? -3.721 19.805 6.716 1.00 20.91 711 GLY A CA 1
ATOM 1574 C C . GLY A 1 196 ? -5.055 20.526 6.614 1.00 21.41 711 GLY A C 1
ATOM 1575 O O . GLY A 1 196 ? -5.829 20.521 7.584 1.00 21.47 711 GLY A O 1
ATOM 1576 N N . SER A 1 197 ? -5.348 21.144 5.461 1.00 21.52 712 SER A N 1
ATOM 1577 C CA . SER A 1 197 ? -6.608 21.897 5.343 1.00 22.10 712 SER A CA 1
ATOM 1578 C C . SER A 1 197 ? -7.898 21.055 5.443 1.00 22.61 712 SER A C 1
ATOM 1579 O O . SER A 1 197 ? -8.775 21.39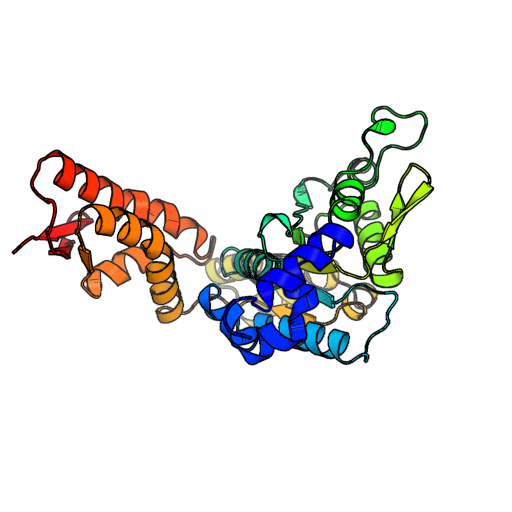8 6.230 1.00 22.31 712 SER A O 1
ATOM 1582 N N . PRO A 1 198 ? -8.006 19.944 4.684 1.00 23.75 713 PRO A N 1
ATOM 1583 C CA . PRO A 1 198 ? -9.197 19.101 4.837 1.00 25.00 713 PRO A CA 1
ATOM 1584 C C . PRO A 1 198 ? -9.337 18.561 6.251 1.00 24.94 713 PRO A C 1
ATOM 1585 O O . PRO A 1 198 ? -10.444 18.436 6.754 1.00 26.22 713 PRO A O 1
ATOM 1589 N N . LEU A 1 199 ? -8.209 18.250 6.875 1.00 23.86 714 LEU A N 1
ATOM 1590 C CA . LEU A 1 199 ? -8.198 17.705 8.218 1.00 25.03 714 LEU A CA 1
ATOM 1591 C C . LEU A 1 199 ? -8.800 18.694 9.220 1.00 24.11 714 LEU A C 1
ATOM 1592 O O . LEU A 1 199 ? -9.599 18.303 10.091 1.00 25.29 714 LEU A O 1
ATOM 1597 N N . ILE A 1 200 ? -8.446 19.970 9.075 1.00 22.23 715 ILE A N 1
ATOM 1598 C CA . ILE A 1 200 ? -9.001 21.027 9.935 1.00 22.35 715 ILE A CA 1
ATOM 1599 C C . ILE A 1 200 ? -10.526 21.099 9.778 1.00 23.34 715 ILE A C 1
ATOM 1600 O O . ILE A 1 200 ? -11.251 21.126 10.768 1.00 24.66 715 ILE A O 1
ATOM 1605 N N . LEU A 1 201 ? -11.005 21.108 8.535 1.00 23.95 716 LEU A N 1
ATOM 1606 C CA . LEU A 1 201 ? -12.452 21.158 8.281 1.00 25.68 716 LEU A CA 1
ATOM 1607 C C . LEU A 1 201 ? -13.185 19.946 8.879 1.00 27.71 716 LEU A C 1
ATOM 1608 O O . LEU A 1 201 ? -14.257 20.096 9.486 1.00 28.73 716 LEU A O 1
ATOM 1613 N N . GLU A 1 202 ? -12.579 18.765 8.734 1.00 28.15 717 GLU A N 1
ATOM 1614 C CA . GLU A 1 202 ? -13.090 17.524 9.328 1.00 30.75 717 GLU A CA 1
ATOM 1615 C C . GLU A 1 202 ? -13.228 17.662 10.845 1.00 31.11 717 GLU A C 1
ATOM 1616 O O . GLU A 1 202 ? -14.273 17.335 11.412 1.00 33.21 717 GLU A O 1
ATOM 1622 N N . GLY A 1 203 ? -12.170 18.141 11.493 1.00 29.91 718 GLY A N 1
ATOM 1623 C CA . GLY A 1 203 ? -12.162 18.318 12.945 1.00 31.10 718 GLY A CA 1
ATOM 1624 C C . GLY A 1 203 ? -13.169 19.342 13.435 1.00 31.61 718 GLY A C 1
ATOM 1625 O O . GLY A 1 203 ? -13.787 19.155 14.488 1.00 32.92 718 GLY A O 1
ATOM 1626 N N . LEU A 1 204 ? -13.346 20.419 12.667 1.00 30.22 719 LEU A N 1
ATOM 1627 C CA . LEU A 1 204 ? -14.347 21.430 13.008 1.00 31.09 719 LEU A CA 1
ATOM 1628 C C . LEU A 1 204 ? -15.763 20.864 12.888 1.00 33.16 719 LEU A C 1
ATOM 1629 O O . LEU A 1 204 ? -16.609 21.102 13.755 1.00 34.79 719 LEU A O 1
ATOM 1634 N N . GLN A 1 205 ? -16.002 20.102 11.824 1.00 33.75 720 GLN A N 1
ATOM 1635 C CA . GLN A 1 205 ? -17.278 19.403 11.634 1.00 36.85 720 GLN A CA 1
ATOM 1636 C C . GLN A 1 205 ? -17.595 18.439 12.779 1.00 38.75 720 GLN A C 1
ATOM 1637 O O . GLN A 1 205 ? -18.733 18.372 13.254 1.00 40.77 720 GLN A O 1
ATOM 1643 N N . LYS A 1 206 ? -16.581 17.702 13.224 1.00 38.52 721 LYS A N 1
ATOM 1644 C CA . LYS A 1 206 ? -16.759 16.687 14.258 1.00 41.20 721 LYS A CA 1
ATOM 1645 C C . LYS A 1 206 ? -16.780 17.269 15.673 1.00 41.78 721 LYS A C 1
ATOM 1646 O O . LYS A 1 206 ? -17.145 16.576 16.633 1.00 44.59 721 LYS A O 1
ATOM 1652 N N . GLY A 1 207 ? -16.398 18.538 15.796 1.00 39.67 722 GLY A N 1
ATOM 1653 C CA . GLY A 1 207 ? -16.383 19.226 17.089 1.00 41.06 722 GLY A CA 1
ATOM 1654 C C . GLY A 1 207 ? -15.145 18.936 17.919 1.00 41.88 722 GLY A C 1
ATOM 1655 O O . GLY A 1 207 ? -15.170 19.078 19.149 1.00 44.13 722 GLY A O 1
ATOM 1656 N N . TRP A 1 208 ? -14.072 18.515 17.248 1.00 40.58 723 TRP A N 1
ATOM 1657 C CA . TRP A 1 208 ? -12.775 18.274 17.887 1.00 41.71 723 TRP A CA 1
ATOM 1658 C C . TRP A 1 208 ? -12.261 19.528 18.586 1.00 41.29 723 TRP A C 1
ATOM 1659 O O . TRP A 1 208 ? -12.361 20.627 18.027 1.00 39.62 723 TRP A O 1
ATOM 1670 N N . PRO A 1 209 ? -11.689 19.367 19.800 1.00 43.88 724 PRO A N 1
ATOM 1671 C CA . PRO A 1 209 ? -11.049 20.485 20.487 1.00 44.32 724 PRO A CA 1
ATOM 1672 C C . PRO A 1 209 ? -9.895 21.007 19.643 1.00 41.82 724 PRO A C 1
ATOM 1673 O O . PRO A 1 209 ? -9.281 20.242 18.885 1.00 40.77 724 PRO A O 1
ATOM 1677 N N . TYR A 1 210 ? -9.614 22.301 19.754 1.00 41.13 725 TYR A N 1
ATOM 1678 C CA . TYR A 1 210 ? -8.583 22.908 18.930 1.00 38.30 725 TYR A CA 1
ATOM 1679 C C . TYR A 1 210 ? -7.248 22.162 19.007 1.00 38.46 725 TYR A C 1
ATOM 1680 O O . TYR A 1 210 ? -6.562 21.982 17.990 1.00 36.01 725 TYR A O 1
ATOM 1689 N N . GLU A 1 211 ? -6.894 21.740 20.217 1.00 41.11 726 GLU A N 1
ATOM 1690 C CA . GLU A 1 211 ? -5.652 21.027 20.486 1.00 42.12 726 GLU A CA 1
ATOM 1691 C C . GLU A 1 211 ? -5.508 19.757 19.646 1.00 40.22 726 GLU A C 1
ATOM 1692 O O . GLU A 1 211 ? -4.427 19.461 19.135 1.00 39.32 726 GLU A O 1
ATOM 1698 N N . ARG A 1 212 ? -6.599 19.012 19.504 1.00 39.71 727 ARG A N 1
ATOM 1699 C CA . ARG A 1 212 ? -6.590 17.786 18.714 1.00 39.22 727 ARG A CA 1
ATOM 1700 C C . ARG A 1 212 ? -6.381 18.104 17.232 1.00 35.24 727 ARG A C 1
ATOM 1701 O O . ARG A 1 212 ? -5.545 17.481 16.569 1.00 34.66 727 ARG A O 1
ATOM 1709 N N . ILE A 1 213 ? -7.131 19.079 16.727 1.00 32.69 728 ILE A N 1
ATOM 1710 C CA . ILE A 1 213 ? -6.961 19.532 15.341 1.00 30.22 728 ILE A CA 1
ATOM 1711 C C . ILE A 1 213 ? -5.498 19.911 15.090 1.00 29.80 728 ILE A C 1
ATOM 1712 O O . ILE A 1 213 ? -4.877 19.435 14.131 1.00 28.99 728 ILE A O 1
ATOM 1717 N N . ARG A 1 214 ? -4.955 20.756 15.962 1.00 31.95 729 ARG A N 1
ATOM 1718 C CA . ARG A 1 214 ? -3.574 21.222 15.851 1.00 32.48 729 ARG A CA 1
ATOM 1719 C C . ARG A 1 214 ? -2.552 20.074 15.835 1.00 33.36 729 ARG A C 1
ATOM 1720 O O . ARG A 1 214 ? -1.673 20.036 14.974 1.00 31.78 729 ARG A O 1
ATOM 1728 N N . ASP A 1 215 ? -2.676 19.135 16.773 1.00 35.56 730 ASP A N 1
ATOM 1729 C CA . ASP A 1 215 ? -1.740 18.008 16.845 1.00 37.72 730 ASP A CA 1
ATOM 1730 C C . ASP A 1 215 ? -1.712 17.162 15.567 1.00 35.72 730 ASP A C 1
ATOM 1731 O O . ASP A 1 215 ? -0.639 16.749 15.116 1.00 35.78 730 ASP A O 1
ATOM 1736 N N . GLU A 1 216 ? -2.891 16.932 14.986 1.00 34.38 731 GLU A N 1
ATOM 1737 C CA . GLU A 1 216 ? -3.039 16.112 13.783 1.00 33.42 731 GLU A CA 1
ATOM 1738 C C . GLU A 1 216 ? -2.452 16.790 12.543 1.00 30.17 731 GLU A C 1
ATOM 1739 O O . GLU A 1 216 ? -1.867 16.129 11.680 1.00 29.51 731 GLU A O 1
ATOM 1745 N N . VAL A 1 217 ? -2.618 18.108 12.455 1.00 27.97 732 VAL A N 1
ATOM 1746 C CA . VAL A 1 217 ? -2.052 18.871 11.346 1.00 26.05 732 VAL A CA 1
ATOM 1747 C C . VAL A 1 217 ? -0.521 18.768 11.360 1.00 26.45 732 VAL A C 1
ATOM 1748 O O . VAL A 1 217 ? 0.101 18.448 10.349 1.00 25.73 732 VAL A O 1
ATOM 1752 N N . PHE A 1 218 ? 0.084 19.002 12.514 1.00 28.53 733 PHE A N 1
ATOM 1753 C CA . PHE A 1 218 ? 1.539 18.930 12.603 1.00 29.72 733 PHE A CA 1
ATOM 1754 C C . PHE A 1 218 ? 2.085 17.540 12.306 1.00 30.76 733 PHE A C 1
ATOM 1755 O O . PHE A 1 218 ? 3.108 17.406 11.636 1.00 30.58 733 PHE A O 1
ATOM 1763 N N . LYS A 1 219 ? 1.377 16.512 12.761 1.00 32.38 734 LYS A N 1
ATOM 1764 C CA . LYS A 1 219 ? 1.791 15.143 12.504 1.00 34.40 734 LYS A CA 1
ATOM 1765 C C . LYS A 1 219 ? 1.775 14.791 11.003 1.00 31.99 734 LYS A C 1
ATOM 1766 O O . LYS A 1 219 ? 2.669 14.089 10.522 1.00 32.96 734 LYS A O 1
ATOM 1772 N N . VAL A 1 220 ? 0.783 15.277 10.256 1.00 29.60 735 VAL A N 1
ATOM 1773 C CA A VAL A 1 220 ? 0.713 14.963 8.830 0.50 28.16 735 VAL A CA 1
ATOM 1774 C CA B VAL A 1 220 ? 0.724 14.950 8.840 0.50 28.00 735 VAL A CA 1
ATOM 1775 C C . VAL A 1 220 ? 1.774 15.754 8.056 1.00 26.79 735 VAL A C 1
ATOM 1776 O O . VAL A 1 220 ? 2.390 15.244 7.124 1.00 26.70 735 VAL A O 1
ATOM 1783 N N . LEU A 1 221 ? 2.008 16.998 8.468 1.00 26.16 736 LEU A N 1
ATOM 1784 C CA . LEU A 1 221 ? 3.037 17.821 7.831 1.00 26.14 736 LEU A CA 1
ATOM 1785 C C . LEU A 1 221 ? 4.418 17.183 8.031 1.00 27.92 736 LEU A C 1
ATOM 1786 O O . LEU A 1 221 ? 5.220 17.122 7.096 1.00 28.28 736 LEU A O 1
ATOM 1791 N N . GLN A 1 222 ? 4.661 16.671 9.234 1.00 30.31 737 GLN A N 1
ATOM 1792 C CA . GLN A 1 222 ? 5.921 15.991 9.568 1.00 32.76 737 GLN A CA 1
ATOM 1793 C C . GLN A 1 222 ? 6.121 14.712 8.750 1.00 32.51 737 GLN A C 1
ATOM 1794 O O . GLN A 1 222 ? 7.254 14.336 8.429 1.00 32.99 737 GLN A O 1
ATOM 1800 N N . GLN A 1 223 ? 5.014 14.041 8.439 1.00 30.80 738 GLN A N 1
ATOM 1801 C CA . GLN A 1 223 ? 5.037 12.791 7.691 1.00 32.24 738 GLN A CA 1
ATOM 1802 C C . GLN A 1 223 ? 5.496 13.008 6.247 1.00 29.93 738 GLN A C 1
ATOM 1803 O O . GLN A 1 223 ? 6.151 12.139 5.657 1.00 31.55 738 GLN A O 1
ATOM 1809 N N . HIS A 1 224 ? 5.155 14.166 5.684 1.00 27.31 739 HIS A N 1
ATOM 1810 C CA . HIS A 1 224 ? 5.414 14.419 4.264 1.00 25.80 739 HIS A CA 1
ATOM 1811 C C . HIS A 1 224 ? 6.551 15.379 3.985 1.00 25.66 739 HIS A C 1
ATOM 1812 O O . HIS A 1 224 ? 7.202 15.270 2.945 1.00 26.69 739 HIS A O 1
ATOM 1819 N N . PHE A 1 225 ? 6.773 16.322 4.896 1.00 25.26 740 PHE A N 1
ATOM 1820 C CA . PHE A 1 225 ? 7.733 17.390 4.651 1.00 25.79 740 PHE A CA 1
ATOM 1821 C C . PHE A 1 225 ? 8.823 17.436 5.707 1.00 28.18 740 PHE A C 1
ATOM 1822 O O . PHE A 1 225 ? 8.618 17.954 6.807 1.00 28.91 740 PHE A O 1
ATOM 1830 N N . ARG A 1 226 ? 9.980 16.902 5.341 1.00 23.09 741 ARG A N 1
ATOM 1831 C CA . ARG A 1 226 ? 11.117 16.780 6.256 1.00 23.33 741 ARG A CA 1
ATOM 1832 C C . ARG A 1 226 ? 12.000 18.024 6.175 1.00 22.31 741 ARG A C 1
ATOM 1833 O O . ARG A 1 226 ? 11.979 18.727 5.158 1.00 20.89 741 ARG A O 1
ATOM 1841 N N . PRO A 1 227 ? 12.785 18.297 7.240 1.00 21.73 742 PRO A N 1
ATOM 1842 C CA . PRO A 1 227 ? 13.669 19.459 7.237 1.00 21.65 742 PRO A CA 1
ATOM 1843 C C . PRO A 1 227 ? 14.628 19.485 6.059 1.00 21.53 742 PRO A C 1
ATOM 1844 O O . PRO A 1 227 ? 14.935 20.552 5.567 1.00 21.72 742 PRO A O 1
ATOM 1848 N N . GLU A 1 228 ? 15.117 18.320 5.632 1.00 22.41 743 GLU A N 1
ATOM 1849 C CA . GLU A 1 228 ? 16.091 18.267 4.530 1.00 22.79 743 GLU A CA 1
ATOM 1850 C C . GLU A 1 228 ? 15.525 18.866 3.249 1.00 21.70 743 GLU A C 1
ATOM 1851 O O . GLU A 1 228 ? 16.246 19.508 2.492 1.00 21.91 743 GLU A O 1
ATOM 1857 N N . PHE A 1 229 ? 14.225 18.671 3.035 1.00 20.51 744 PHE A N 1
ATOM 1858 C CA . PHE A 1 229 ? 13.533 19.277 1.899 1.00 18.77 744 PHE A CA 1
ATOM 1859 C C . PHE A 1 229 ? 13.268 20.759 2.181 1.00 17.52 744 PHE A C 1
ATOM 1860 O O . PHE A 1 229 ? 13.657 21.634 1.392 1.00 17.36 744 PHE A O 1
ATOM 1868 N N . LEU A 1 230 ? 12.635 21.037 3.318 1.00 16.94 745 LEU A N 1
ATOM 1869 C CA . LEU A 1 230 ? 12.213 22.396 3.631 1.00 15.79 745 LEU A CA 1
ATOM 1870 C C . LEU A 1 230 ? 13.389 23.375 3.681 1.00 15.87 745 LEU A C 1
ATOM 1871 O O . LEU A 1 230 ? 13.250 24.515 3.249 1.00 15.06 745 LEU A O 1
ATOM 1876 N N . ASN A 1 231 ? 14.545 22.925 4.187 1.00 16.49 746 ASN A N 1
ATOM 1877 C CA . ASN A 1 231 ? 15.743 23.797 4.260 1.00 17.22 746 ASN A CA 1
ATOM 1878 C C . ASN A 1 231 ? 16.242 24.336 2.907 1.00 17.38 746 ASN A C 1
ATOM 1879 O O . ASN A 1 231 ? 16.943 25.361 2.833 1.00 17.50 746 ASN A O 1
ATOM 1884 N N . ARG A 1 232 ? 15.871 23.653 1.832 1.00 17.10 747 ARG A N 1
ATOM 1885 C CA . ARG A 1 232 ? 16.250 24.078 0.489 1.00 17.28 747 ARG A CA 1
ATOM 1886 C C . ARG A 1 232 ? 15.467 25.301 -0.024 1.00 16.83 747 ARG A C 1
ATOM 1887 O O . ARG A 1 232 ? 15.894 25.950 -0.979 1.00 17.50 747 ARG A O 1
ATOM 1895 N N . LEU A 1 233 ? 14.346 25.615 0.619 1.00 15.59 748 LEU A N 1
ATOM 1896 C CA . LEU A 1 233 ? 13.407 26.605 0.074 1.00 15.82 748 LEU A CA 1
ATOM 1897 C C . LEU A 1 233 ? 13.696 27.997 0.586 1.00 15.98 748 LEU A C 1
ATOM 1898 O O . LEU A 1 233 ? 14.222 28.150 1.693 1.00 15.93 748 LEU A O 1
ATOM 1903 N N . ASP A 1 234 ? 13.410 29.012 -0.230 1.00 16.24 749 ASP A N 1
ATOM 1904 C CA . ASP A 1 234 ? 13.511 30.384 0.268 1.00 16.79 749 ASP A CA 1
ATOM 1905 C C . ASP A 1 234 ? 12.577 30.590 1.440 1.00 16.71 749 ASP A C 1
ATOM 1906 O O . ASP A 1 234 ? 13.006 31.066 2.489 1.00 17.52 749 ASP A O 1
ATOM 1911 N N . GLU A 1 235 ? 11.303 30.243 1.254 1.00 15.98 750 GLU A N 1
ATOM 1912 C CA . GLU A 1 235 ? 10.309 30.389 2.301 1.00 15.65 750 GLU A CA 1
ATOM 1913 C C . GLU A 1 235 ? 9.210 29.343 2.183 1.00 14.60 750 GLU A C 1
ATOM 1914 O O . GLU A 1 235 ? 8.875 28.887 1.077 1.00 14.55 750 GLU A O 1
ATOM 1920 N N . ILE A 1 236 ? 8.617 29.038 3.328 1.00 14.70 751 ILE A N 1
ATOM 1921 C CA . ILE A 1 236 ? 7.380 28.280 3.404 1.00 14.62 751 ILE A CA 1
ATOM 1922 C C . ILE A 1 236 ? 6.302 29.286 3.796 1.00 15.15 751 ILE A C 1
ATOM 1923 O O . ILE A 1 236 ? 6.442 29.979 4.809 1.00 15.69 751 ILE A O 1
ATOM 1928 N N . VAL A 1 237 ? 5.219 29.357 3.019 1.00 13.94 752 VAL A N 1
ATOM 1929 C CA . VAL A 1 237 ? 4.146 30.317 3.319 1.00 15.53 752 VAL A CA 1
ATOM 1930 C C . VAL A 1 237 ? 2.814 29.605 3.420 1.00 15.76 752 VAL A C 1
ATOM 1931 O O . VAL A 1 237 ? 2.441 28.869 2.492 1.00 15.27 752 VAL A O 1
ATOM 1935 N N . VAL A 1 238 ? 2.084 29.867 4.505 1.00 15.65 753 VAL A N 1
ATOM 1936 C CA . VAL A 1 238 ? 0.742 29.309 4.680 1.00 15.97 753 VAL A CA 1
ATOM 1937 C C . VAL A 1 238 ? -0.261 30.372 4.211 1.00 16.13 753 VAL A C 1
ATOM 1938 O O . VAL A 1 238 ? -0.456 31.406 4.870 1.00 17.71 753 VAL A O 1
ATOM 1942 N N . PHE A 1 239 ? -0.896 30.115 3.072 1.00 15.41 754 PHE A N 1
ATOM 1943 C CA . PHE A 1 239 ? -1.957 30.985 2.579 1.00 14.65 754 PHE A CA 1
ATOM 1944 C C . PHE A 1 239 ? -3.117 30.952 3.560 1.00 15.24 754 PHE A C 1
ATOM 1945 O O . PHE A 1 239 ? -3.415 29.909 4.145 1.00 14.95 754 PHE A O 1
ATOM 1953 N N . ARG A 1 240 ? -3.759 32.099 3.732 1.00 15.63 755 ARG A N 1
ATOM 1954 C CA . ARG A 1 240 ? -4.873 32.217 4.671 1.00 16.35 755 ARG A CA 1
ATOM 1955 C C . ARG A 1 240 ? -6.233 32.206 3.966 1.00 15.83 755 ARG A C 1
ATOM 1956 O O . ARG A 1 240 ? -6.331 32.607 2.811 1.00 16.36 755 ARG A O 1
ATOM 1964 N N . PRO A 1 241 ? -7.291 31.759 4.669 1.00 19.16 756 PRO A N 1
ATOM 1965 C CA . PRO A 1 241 ? -8.657 31.972 4.161 1.00 18.57 756 PRO A CA 1
ATOM 1966 C C . PRO A 1 241 ? -8.900 33.461 3.926 1.00 18.82 756 PRO A C 1
ATOM 1967 O O . PRO A 1 241 ? -8.290 34.291 4.597 1.00 20.04 756 PRO A O 1
ATOM 1971 N N . LEU A 1 242 ? -9.794 33.793 3.002 1.00 18.83 757 LEU A N 1
ATOM 1972 C CA . LEU A 1 242 ? -10.025 35.186 2.633 1.00 19.17 757 LEU A CA 1
ATOM 1973 C C . LEU A 1 242 ? -11.051 35.864 3.526 1.00 20.63 757 LEU A C 1
ATOM 1974 O O . LEU A 1 242 ? -12.056 35.251 3.924 1.00 22.11 757 LEU A O 1
ATOM 1979 N N . THR A 1 243 ? -10.809 37.140 3.813 1.00 21.68 758 THR A N 1
ATOM 1980 C CA . THR A 1 243 ? -11.765 37.927 4.597 1.00 23.20 758 THR A CA 1
ATOM 1981 C C . THR A 1 243 ? -12.955 38.339 3.730 1.00 23.11 758 THR A C 1
ATOM 1982 O O . THR A 1 243 ? -12.898 38.274 2.490 1.00 21.67 758 THR A O 1
ATOM 1986 N N . LYS A 1 244 ? -14.032 38.778 4.380 1.00 24.88 759 LYS A N 1
ATOM 1987 C CA . LYS A 1 244 ? -15.209 39.251 3.654 1.00 25.72 759 LYS A CA 1
ATOM 1988 C C . LYS A 1 244 ? -14.864 40.373 2.680 1.00 25.22 759 LYS A C 1
ATOM 1989 O O . LYS A 1 244 ? -15.344 40.384 1.539 1.00 24.98 759 LYS A O 1
ATOM 1995 N N . GLU A 1 245 ? -14.044 41.321 3.128 1.00 26.07 760 GLU A N 1
ATOM 1996 C CA . GLU A 1 245 ? -13.645 42.430 2.276 1.00 26.51 760 GLU A CA 1
ATOM 1997 C C . GLU A 1 245 ? -12.769 41.966 1.119 1.00 24.13 760 GLU A C 1
ATOM 1998 O O . GLU A 1 245 ? -12.875 42.489 0.012 1.00 24.29 760 GLU A O 1
ATOM 2004 N N . GLN A 1 246 ? -11.912 40.980 1.372 1.00 22.76 761 GLN A N 1
ATOM 2005 C CA . GLN A 1 246 ? -11.049 40.458 0.315 1.00 20.89 761 GLN A CA 1
ATOM 2006 C C . GLN A 1 246 ? -11.864 39.772 -0.777 1.00 19.78 761 GLN A C 1
ATOM 2007 O O . GLN A 1 246 ? -11.589 39.955 -1.969 1.00 18.37 761 GLN A O 1
ATOM 2013 N N . ILE A 1 247 ? -12.890 39.017 -0.380 1.00 19.70 762 ILE A N 1
ATOM 2014 C CA . ILE A 1 247 ? -13.762 38.361 -1.349 1.00 19.98 762 ILE A CA 1
ATOM 2015 C C . ILE A 1 247 ? -14.489 39.407 -2.210 1.00 19.87 762 ILE A C 1
ATOM 2016 O O . ILE A 1 247 ? -14.563 39.269 -3.429 1.00 18.94 762 ILE A O 1
ATOM 2021 N N . ARG A 1 248 ? -14.996 40.460 -1.570 1.00 21.03 763 ARG A N 1
ATOM 2022 C CA . ARG A 1 248 ? -15.619 41.563 -2.302 1.00 21.05 763 ARG A CA 1
ATOM 2023 C C . ARG A 1 248 ? -14.677 42.176 -3.343 1.00 20.43 763 ARG A C 1
ATOM 2024 O O . ARG A 1 248 ? -15.097 42.456 -4.472 1.00 19.86 763 ARG A O 1
ATOM 2032 N N . GLN A 1 249 ? -13.405 42.365 -2.975 1.00 20.10 764 GLN A N 1
ATOM 2033 C CA . GLN A 1 249 ? -12.424 42.905 -3.919 1.00 20.75 764 GLN A CA 1
ATOM 2034 C C . GLN A 1 249 ? -12.206 41.971 -5.112 1.00 19.71 764 GLN A C 1
ATOM 2035 O O . GLN A 1 249 ? -12.047 42.433 -6.245 1.00 20.44 764 GLN A O 1
ATOM 2041 N N . ILE A 1 250 ? -12.213 40.665 -4.840 1.00 19.69 765 ILE A N 1
ATOM 2042 C CA . ILE A 1 250 ? -12.120 39.629 -5.881 1.00 19.20 765 ILE A CA 1
ATOM 2043 C C . ILE A 1 250 ? -13.365 39.617 -6.788 1.00 19.18 765 ILE A C 1
ATOM 2044 O O . ILE A 1 250 ? -13.239 39.452 -8.001 1.00 18.73 765 ILE A O 1
ATOM 2049 N N . VAL A 1 251 ? -14.550 39.800 -6.204 1.00 19.64 766 VAL A N 1
ATOM 2050 C CA . VAL A 1 251 ? -15.776 39.948 -7.013 1.00 19.98 766 VAL A CA 1
ATOM 2051 C C . VAL A 1 251 ? -15.592 41.075 -8.034 1.00 20.44 766 VAL A C 1
ATOM 2052 O O . VAL A 1 251 ? -15.835 40.888 -9.231 1.00 20.05 766 VAL A O 1
ATOM 2056 N N . GLU A 1 252 ? -15.119 42.227 -7.569 1.00 20.98 767 GLU A N 1
ATOM 2057 C CA . GLU A 1 252 ? -14.896 43.360 -8.463 1.00 22.26 767 GLU A CA 1
ATOM 2058 C C . GLU A 1 252 ? -13.888 43.044 -9.574 1.00 21.46 767 GLU A C 1
ATOM 2059 O O . GLU A 1 252 ? -14.096 43.425 -10.731 1.00 22.15 767 GLU A O 1
ATOM 2065 N N . ILE A 1 253 ? -12.792 42.356 -9.243 1.00 20.71 768 ILE A N 1
ATOM 2066 C CA . ILE A 1 253 ? -11.827 41.976 -10.274 1.00 20.68 768 ILE A CA 1
ATOM 2067 C C . ILE A 1 253 ? -12.467 41.035 -11.294 1.00 20.70 768 ILE A C 1
ATOM 2068 O O . ILE A 1 253 ? -12.248 41.179 -12.495 1.00 20.80 768 ILE A O 1
ATOM 2073 N N . GLN A 1 254 ? -13.285 40.106 -10.805 1.00 21.36 769 GLN A N 1
ATOM 2074 C CA . GLN A 1 254 ? -13.933 39.100 -11.648 1.00 22.33 769 GLN A CA 1
ATOM 2075 C C . GLN A 1 254 ? -15.100 39.652 -12.469 1.00 22.58 769 GLN A C 1
ATOM 2076 O O . GLN A 1 254 ? -15.678 38.925 -13.292 1.00 23.54 769 GLN A O 1
ATOM 2082 N N . LEU A 1 255 ? -15.461 40.913 -12.228 1.00 23.33 770 LEU A N 1
ATOM 2083 C CA . LEU A 1 255 ? -16.458 41.609 -13.041 1.00 23.64 770 LEU A CA 1
ATOM 2084 C C . LEU A 1 255 ? -15.822 42.485 -14.116 1.00 24.54 770 LEU A C 1
ATOM 2085 O O . LEU A 1 255 ? -16.532 43.053 -14.943 1.00 24.88 770 LEU A O 1
ATOM 2090 N N . SER A 1 256 ? -14.488 42.581 -14.109 1.00 25.22 771 SER A N 1
ATOM 2091 C CA . SER A 1 256 ? -13.749 43.502 -14.986 1.00 26.84 771 SER A CA 1
ATOM 2092 C C . SER A 1 256 ? -14.007 43.253 -16.459 1.00 27.10 771 SER A C 1
ATOM 2093 O O . SER A 1 256 ? -14.308 44.190 -17.208 1.00 27.83 771 SER A O 1
ATOM 2096 N N . TYR A 1 257 ? -13.883 41.992 -16.867 1.00 26.40 772 TYR A N 1
ATOM 2097 C CA . TYR A 1 257 ? -14.087 41.637 -18.260 1.00 27.28 772 TYR A CA 1
ATOM 2098 C C . TYR A 1 257 ? -15.522 41.919 -18.715 1.00 26.55 772 TYR A C 1
ATOM 2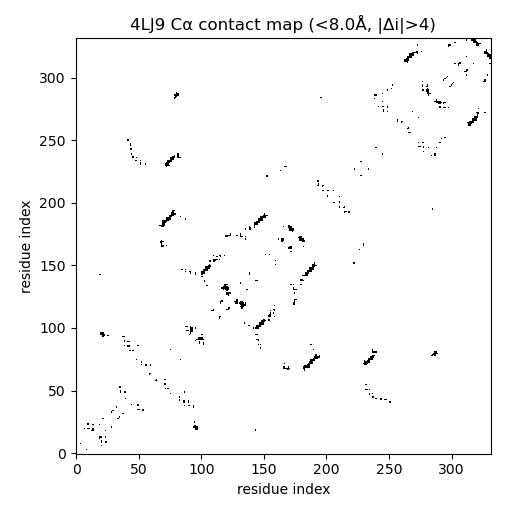099 O O . TYR A 1 257 ? -15.734 42.432 -19.821 1.00 27.92 772 TYR A O 1
ATOM 2108 N N . LEU A 1 258 ? -16.496 41.596 -17.864 1.00 24.78 773 LEU A N 1
ATOM 2109 C CA . LEU A 1 258 ? -17.910 41.833 -18.175 1.00 24.70 773 LEU A CA 1
ATOM 2110 C C . LEU A 1 258 ? -18.209 43.333 -18.348 1.00 24.98 773 LEU A C 1
ATOM 2111 O O . LEU A 1 258 ? -18.849 43.729 -19.327 1.00 25.40 773 LEU A O 1
ATOM 2116 N N . ARG A 1 259 ? -17.741 44.157 -17.409 1.00 24.99 774 ARG A N 1
ATOM 2117 C CA . ARG A 1 259 ? -17.905 45.612 -17.528 1.00 25.08 774 ARG A CA 1
ATOM 2118 C C . ARG A 1 259 ? -17.307 46.113 -18.835 1.00 25.90 774 ARG A C 1
ATOM 2119 O O . ARG A 1 259 ? -17.881 46.983 -19.479 1.00 26.09 774 ARG A O 1
ATOM 2127 N N . ALA A 1 260 ? -16.147 45.568 -19.205 1.00 25.72 775 ALA A N 1
ATOM 2128 C CA . ALA A 1 260 ? -15.473 45.925 -20.453 1.00 27.34 775 ALA A CA 1
ATOM 2129 C C . ALA A 1 260 ? -16.303 45.593 -21.686 1.00 27.32 775 ALA A C 1
ATOM 2130 O O . ALA A 1 260 ? -16.373 46.388 -22.625 1.00 28.54 775 ALA A O 1
ATOM 2132 N N . ARG A 1 261 ? -16.909 44.411 -21.696 1.00 26.41 776 ARG A N 1
ATOM 2133 C CA . ARG A 1 261 ? -17.772 44.024 -22.820 1.00 27.13 776 ARG A CA 1
ATOM 2134 C C . ARG A 1 261 ? -18.997 44.920 -22.875 1.00 27.47 776 ARG A C 1
ATOM 2135 O O . ARG A 1 261 ? -19.398 45.365 -23.952 1.00 28.42 776 ARG A O 1
ATOM 2143 N N . LEU A 1 262 ? -19.574 45.205 -21.712 1.00 26.62 777 LEU A N 1
ATOM 2144 C CA . LEU A 1 262 ? -20.737 46.081 -21.653 1.00 27.22 777 LEU A CA 1
ATOM 2145 C C . LEU A 1 262 ? -20.424 47.510 -22.106 1.00 29.16 777 LEU A C 1
ATOM 2146 O O . LEU A 1 262 ? -21.262 48.145 -22.738 1.00 29.96 777 LEU A O 1
ATOM 2151 N N . ALA A 1 263 ? -19.212 47.984 -21.809 1.00 30.34 778 ALA A N 1
ATOM 2152 C CA . ALA A 1 263 ? -18.772 49.335 -22.182 1.00 32.72 778 ALA A CA 1
ATOM 2153 C C . ALA A 1 263 ? -18.740 49.584 -23.693 1.00 34.71 778 ALA A C 1
ATOM 2154 O O . ALA A 1 263 ? -18.879 50.724 -24.133 1.00 36.39 778 ALA A O 1
ATOM 2156 N N . GLU A 1 264 ? -18.571 48.515 -24.478 1.00 35.18 779 GLU A N 1
ATOM 2157 C CA . GLU A 1 264 ? -18.624 48.598 -25.947 1.00 37.15 779 GLU A CA 1
ATOM 2158 C C . GLU A 1 264 ? -19.982 49.095 -26.431 1.00 37.81 779 GLU A C 1
ATOM 2159 O O . GLU A 1 264 ? -20.078 49.824 -27.427 1.00 39.61 779 GLU A O 1
ATOM 2165 N N . LYS A 1 265 ? -21.032 48.693 -25.718 1.00 36.73 780 LYS A N 1
ATOM 2166 C CA . LYS A 1 265 ? -22.393 49.119 -26.016 1.00 37.44 780 LYS A CA 1
ATOM 2167 C C . LYS A 1 265 ? -22.807 50.291 -25.129 1.00 37.76 780 LYS A C 1
ATOM 2168 O O . LYS A 1 265 ? -23.990 50.624 -25.040 1.00 38.42 780 LYS A O 1
ATOM 2174 N N . ARG A 1 266 ? -21.825 50.907 -24.473 1.00 37.70 781 ARG A N 1
ATOM 2175 C CA . ARG A 1 266 ? -22.048 52.027 -23.558 1.00 38.48 781 ARG A CA 1
ATOM 2176 C C . ARG A 1 266 ? -23.005 51.684 -22.409 1.00 37.11 781 ARG A C 1
ATOM 2177 O O . ARG A 1 266 ? -23.718 52.553 -21.895 1.00 37.95 781 ARG A O 1
ATOM 2185 N N . ILE A 1 267 ? -23.001 50.410 -22.016 1.00 34.73 782 ILE A N 1
ATOM 2186 C CA . ILE A 1 267 ? -23.787 49.925 -20.890 1.00 33.41 782 ILE A CA 1
ATOM 2187 C C . ILE A 1 267 ? -22.882 49.823 -19.662 1.00 32.42 782 ILE A C 1
ATOM 2188 O O . ILE A 1 267 ? -21.756 49.313 -19.742 1.00 31.69 782 ILE A O 1
ATOM 2193 N N . SER A 1 268 ? -23.379 50.307 -18.530 1.00 32.59 783 SER A N 1
ATOM 2194 C CA . SER A 1 268 ? -22.636 50.224 -17.280 1.00 32.02 783 SER A CA 1
ATOM 2195 C C . SER A 1 268 ? -23.477 49.536 -16.219 1.00 31.52 783 SER A C 1
ATOM 2196 O O . SER A 1 268 ? -24.709 49.525 -16.302 1.00 31.38 783 SER A O 1
ATOM 2199 N N . LEU A 1 269 ? -22.796 48.946 -15.241 1.00 30.30 784 LEU A N 1
ATOM 2200 C CA . LEU A 1 269 ? -23.446 48.269 -14.131 1.00 30.37 784 LEU A CA 1
ATOM 2201 C C . LEU A 1 269 ? -23.175 48.994 -12.822 1.00 31.22 784 LEU A C 1
ATOM 2202 O O . LEU A 1 269 ? -22.039 49.353 -12.528 1.00 31.92 784 LEU A O 1
ATOM 2207 N N . GLU A 1 270 ? -24.231 49.192 -12.039 1.00 31.73 785 GLU A N 1
ATOM 2208 C CA . GLU A 1 270 ? -24.113 49.777 -10.717 1.00 32.12 785 GLU A CA 1
ATOM 2209 C C . GLU A 1 270 ? -24.752 48.826 -9.708 1.00 31.41 785 GLU A C 1
ATOM 2210 O O . GLU A 1 270 ? -25.979 48.740 -9.611 1.00 31.75 785 GLU A O 1
ATOM 2216 N N . LEU A 1 271 ? -23.906 48.096 -8.979 1.00 30.29 786 LEU A N 1
ATOM 2217 C CA . LEU A 1 271 ? -24.355 47.116 -7.989 1.00 29.84 786 LEU A CA 1
ATOM 2218 C C . LEU A 1 271 ? -24.541 47.727 -6.607 1.00 30.92 786 LEU A C 1
ATOM 2219 O O . LEU A 1 271 ? -23.646 48.410 -6.108 1.00 32.22 786 LEU A O 1
ATOM 2224 N N . THR A 1 272 ? -25.682 47.456 -5.975 1.00 31.17 787 THR A N 1
ATOM 2225 C CA . THR A 1 272 ? -25.859 47.820 -4.564 1.00 32.52 787 THR A CA 1
ATOM 2226 C C . THR A 1 272 ? -24.856 47.009 -3.758 1.00 32.20 787 THR A C 1
ATOM 2227 O O . THR A 1 272 ? -24.283 46.034 -4.259 1.00 30.32 787 THR A O 1
ATOM 2231 N N . GLU A 1 273 ? -24.637 47.410 -2.510 1.00 33.83 788 GLU A N 1
ATOM 2232 C CA . GLU A 1 273 ? -23.774 46.626 -1.635 1.00 33.87 788 GLU A CA 1
ATOM 2233 C C . GLU A 1 273 ? -24.366 45.227 -1.426 1.00 32.75 788 GLU A C 1
ATOM 2234 O O . GLU A 1 273 ? -23.629 44.239 -1.372 1.00 31.39 788 GLU A O 1
ATOM 2240 N N . ALA A 1 274 ? -25.697 45.155 -1.353 1.00 33.30 789 ALA A N 1
ATOM 2241 C CA . ALA A 1 274 ? -26.413 43.880 -1.229 1.00 32.65 789 ALA A CA 1
ATOM 2242 C C . ALA A 1 274 ? -26.106 42.930 -2.388 1.00 30.72 789 ALA A C 1
ATOM 2243 O O . ALA A 1 274 ? -25.903 41.742 -2.165 1.00 30.04 789 ALA A O 1
ATOM 2245 N N . ALA A 1 275 ? -26.100 43.456 -3.616 1.00 30.27 790 ALA A N 1
ATOM 2246 C CA . ALA A 1 275 ? -25.816 42.634 -4.810 1.00 28.52 790 ALA A CA 1
ATOM 2247 C C . ALA A 1 275 ? -24.382 42.133 -4.807 1.00 27.51 790 ALA A C 1
ATOM 2248 O O . ALA A 1 275 ? -24.113 40.975 -5.163 1.00 26.45 790 ALA A O 1
ATOM 2250 N N . LYS A 1 276 ? -23.454 42.994 -4.399 1.00 27.77 791 LYS A N 1
ATOM 2251 C CA . LYS A 1 276 ? -22.071 42.582 -4.302 1.00 26.61 791 LYS A CA 1
ATOM 2252 C C . LYS A 1 276 ? -21.908 41.445 -3.283 1.00 26.41 791 LYS A C 1
ATOM 2253 O O . LYS A 1 276 ? -21.249 40.436 -3.581 1.00 24.62 791 LYS A O 1
ATOM 2259 N N . ASP A 1 277 ? -22.526 41.607 -2.107 1.00 27.58 792 ASP A N 1
ATOM 2260 C CA . ASP A 1 277 ? -22.468 40.603 -1.036 1.00 28.05 792 ASP A CA 1
ATOM 2261 C C . ASP A 1 277 ? -23.123 39.274 -1.433 1.00 27.14 792 ASP A C 1
ATOM 2262 O O . ASP A 1 277 ? -22.667 38.212 -1.011 1.00 27.07 792 ASP A O 1
ATOM 2267 N N . PHE A 1 278 ? -24.192 39.355 -2.233 1.00 26.88 793 PHE A N 1
ATOM 2268 C CA . PHE A 1 278 ? -24.903 38.199 -2.787 1.00 26.25 793 PHE A CA 1
ATOM 2269 C C . PHE A 1 278 ? -23.938 37.309 -3.575 1.00 24.73 793 PHE A C 1
ATOM 2270 O O . PHE A 1 278 ? -23.908 36.083 -3.395 1.00 24.78 793 PHE A O 1
ATOM 2278 N N . LEU A 1 279 ? -23.152 37.935 -4.445 1.00 24.22 794 LEU A N 1
ATOM 2279 C CA . LEU A 1 279 ? -22.176 37.209 -5.266 1.00 22.75 794 LEU A CA 1
ATOM 2280 C C . LEU A 1 279 ? -21.037 36.660 -4.408 1.00 22.69 794 LEU A C 1
ATOM 2281 O O . LEU A 1 279 ? -20.604 35.522 -4.604 1.00 22.33 794 LEU A O 1
ATOM 2286 N N . ALA A 1 280 ? -20.564 37.473 -3.463 1.00 23.51 795 ALA A N 1
ATOM 2287 C CA . ALA A 1 280 ? -19.490 37.071 -2.554 1.00 23.88 795 ALA A CA 1
ATOM 2288 C C . ALA A 1 280 ? -19.867 35.868 -1.689 1.00 24.29 795 ALA A C 1
ATOM 2289 O O . ALA A 1 280 ? -19.054 34.963 -1.515 1.00 24.36 795 ALA A O 1
ATOM 2291 N N . GLU A 1 281 ? -21.098 35.860 -1.162 1.00 25.63 796 GLU A N 1
ATOM 2292 C CA . GLU A 1 281 ? -21.590 34.747 -0.339 1.00 26.23 796 GLU A CA 1
ATOM 2293 C C . GLU A 1 281 ? -21.640 33.441 -1.120 1.00 24.94 796 GLU A C 1
ATOM 2294 O O . GLU A 1 281 ? -21.218 32.406 -0.617 1.00 25.32 796 GLU A O 1
ATOM 2300 N N . ARG A 1 282 ? -22.160 33.488 -2.345 1.00 23.12 797 ARG A N 1
ATOM 2301 C CA . ARG A 1 282 ? -22.308 32.279 -3.133 1.00 21.98 797 ARG A CA 1
ATOM 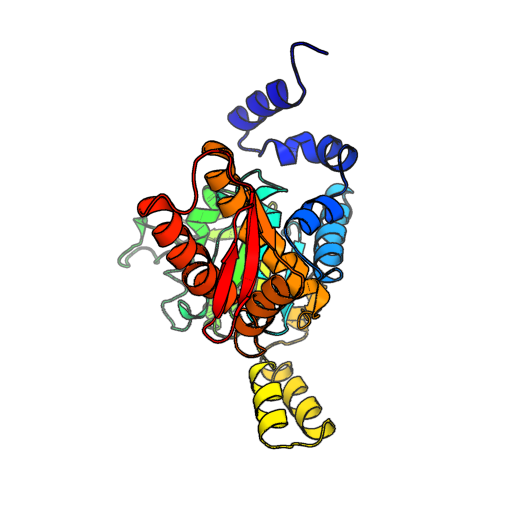2302 C C . ARG A 1 282 ? -20.997 31.833 -3.783 1.00 20.29 797 ARG A C 1
ATOM 2303 O O . ARG A 1 282 ? -20.796 30.649 -4.029 1.00 20.37 797 ARG A O 1
ATOM 2311 N N . GLY A 1 283 ? -20.119 32.790 -4.055 1.00 19.33 798 GLY A N 1
ATOM 2312 C CA . GLY A 1 283 ? -18.875 32.508 -4.772 1.00 18.00 798 GLY A CA 1
ATOM 2313 C C . GLY A 1 283 ? -17.685 32.009 -3.968 1.00 17.96 798 GLY A C 1
ATOM 2314 O O . GLY A 1 283 ? -16.642 31.694 -4.546 1.00 17.34 798 GLY A O 1
ATOM 2315 N N . TYR A 1 284 ? -17.826 31.936 -2.644 1.00 18.38 799 TYR A N 1
ATOM 2316 C CA . TYR A 1 284 ? -16.710 31.524 -1.794 1.00 19.02 799 TYR A CA 1
ATOM 2317 C C . TYR A 1 284 ? -17.184 30.607 -0.694 1.00 20.29 799 TYR A C 1
ATOM 2318 O O . TYR A 1 284 ? -18.235 30.861 -0.069 1.00 21.20 799 TYR A O 1
ATOM 2327 N N . ASP A 1 285 ? -16.393 29.569 -0.433 1.00 20.54 800 ASP A N 1
ATOM 2328 C CA . ASP A 1 285 ? -16.574 28.734 0.748 1.00 22.93 800 ASP A CA 1
ATOM 2329 C C . ASP A 1 285 ? -15.233 28.106 1.162 1.00 22.03 800 ASP A C 1
ATOM 2330 O O . ASP A 1 285 ? -14.303 28.052 0.357 1.00 20.65 800 ASP A O 1
ATOM 2335 N N . PRO A 1 286 ? -15.118 27.632 2.423 1.00 22.32 801 PRO A N 1
ATOM 2336 C CA . PRO A 1 286 ? -13.827 27.058 2.861 1.00 22.02 801 PRO A CA 1
ATOM 2337 C C . PRO A 1 286 ? -13.343 25.820 2.095 1.00 21.36 801 PRO A C 1
ATOM 2338 O O . PRO A 1 286 ? -12.145 25.558 2.049 1.00 20.50 801 PRO A O 1
ATOM 2342 N N . VAL A 1 287 ? -14.266 25.068 1.497 1.00 21.62 802 VAL A N 1
ATOM 2343 C CA . VAL A 1 287 ? -13.908 23.826 0.821 1.00 21.94 802 VAL A CA 1
ATOM 2344 C C . VAL A 1 287 ? -13.226 24.089 -0.528 1.00 21.08 802 VAL A C 1
ATOM 2345 O O . VAL A 1 287 ? -12.249 23.431 -0.867 1.00 20.91 802 VAL A O 1
ATOM 2349 N N . PHE A 1 288 ? -13.751 25.048 -1.281 1.00 20.03 803 PHE A N 1
ATOM 2350 C CA . PHE A 1 288 ? -13.240 25.363 -2.622 1.00 19.20 803 PHE A CA 1
ATOM 2351 C C . PHE A 1 288 ? -12.647 26.767 -2.756 1.00 18.18 803 PHE A C 1
ATOM 2352 O O . PHE A 1 288 ? -12.232 27.171 -3.854 1.00 17.24 803 PHE A O 1
ATOM 2360 N N . GLY A 1 289 ? -12.582 27.517 -1.657 1.00 18.14 804 GLY A N 1
ATOM 2361 C CA . GLY A 1 289 ? -12.165 28.916 -1.756 1.00 17.04 804 GLY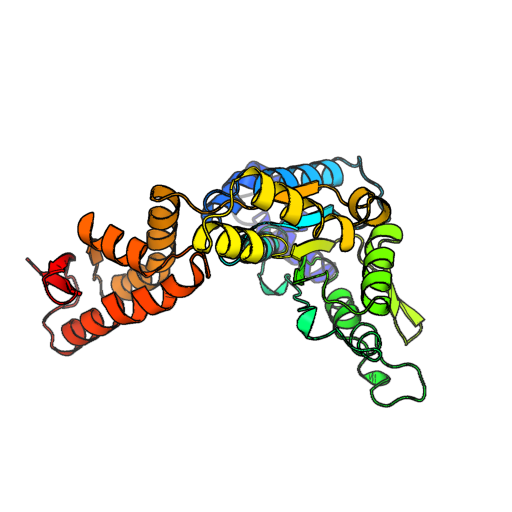 A CA 1
ATOM 2362 C C . GLY A 1 289 ? -13.042 29.714 -2.709 1.00 16.70 804 GLY A C 1
ATOM 2363 O O . GLY A 1 289 ? -14.267 29.550 -2.707 1.00 16.72 804 GLY A O 1
ATOM 2364 N N . ALA A 1 290 ? -12.426 30.563 -3.541 1.00 15.91 805 ALA A N 1
ATOM 2365 C CA . ALA A 1 290 ? -13.195 31.384 -4.487 1.00 16.04 805 ALA A CA 1
ATOM 2366 C C . ALA A 1 290 ? -13.362 30.722 -5.861 1.00 15.82 805 ALA A C 1
ATOM 2367 O O . ALA A 1 290 ? -13.837 31.364 -6.811 1.00 16.30 805 ALA A O 1
ATOM 2369 N N . ARG A 1 291 ? -12.996 29.441 -5.965 1.00 16.39 806 ARG A N 1
ATOM 2370 C CA . ARG A 1 291 ? -13.217 28.681 -7.209 1.00 16.54 806 ARG A CA 1
ATOM 2371 C C . ARG A 1 291 ? -14.666 28.759 -7.752 1.00 16.55 806 ARG A C 1
ATOM 2372 O O . ARG A 1 291 ? -14.837 28.841 -8.982 1.00 16.54 806 ARG A O 1
ATOM 2380 N N . PRO A 1 292 ? -15.695 28.740 -6.864 1.00 16.04 807 PRO A N 1
ATOM 2381 C CA . PRO A 1 292 ? -17.091 28.799 -7.348 1.00 16.42 807 PRO A CA 1
ATOM 2382 C C . PRO A 1 292 ? -17.519 30.122 -7.969 1.00 16.01 807 PRO A C 1
ATOM 2383 O O . PRO A 1 292 ? -18.540 30.159 -8.667 1.00 16.08 807 PRO A O 1
ATOM 2387 N N . LEU A 1 293 ? -16.751 31.185 -7.749 1.00 15.68 808 LEU A N 1
ATOM 2388 C CA . LEU A 1 293 ? -17.240 32.537 -8.063 1.00 16.46 808 LEU A CA 1
ATOM 2389 C C . LEU A 1 293 ? -17.504 32.778 -9.544 1.00 16.44 808 LEU A C 1
ATOM 2390 O O . LEU A 1 293 ? -18.508 33.425 -9.894 1.00 17.11 808 LEU A O 1
ATOM 2395 N N . ARG A 1 294 ? -16.636 32.250 -10.409 1.00 16.61 809 ARG A N 1
ATOM 2396 C CA . ARG A 1 294 ? -16.798 32.493 -11.836 1.00 17.14 809 ARG A CA 1
ATOM 2397 C C . ARG A 1 294 ? -18.184 32.072 -12.338 1.00 16.47 809 ARG A C 1
ATOM 2398 O O . ARG A 1 294 ? -18.872 32.851 -13.009 1.00 16.18 809 ARG A O 1
ATOM 2406 N N . ARG A 1 295 ? -18.593 30.849 -12.010 1.00 15.97 810 ARG A N 1
ATOM 2407 C CA . ARG A 1 295 ? -19.895 30.361 -12.457 1.00 16.49 810 ARG A CA 1
ATOM 2408 C C . ARG A 1 295 ? -21.051 30.962 -11.694 1.00 16.97 810 ARG A C 1
ATOM 2409 O O . ARG A 1 295 ? -22.161 30.997 -12.211 1.00 17.57 810 ARG A O 1
ATOM 2417 N N . VAL A 1 296 ? -20.793 31.456 -10.478 1.00 16.13 811 VAL A N 1
ATOM 2418 C CA . VAL A 1 296 ? -21.827 32.223 -9.765 1.00 17.02 811 VAL A CA 1
ATOM 2419 C C . VAL A 1 296 ? -22.140 33.508 -10.535 1.00 17.42 811 VAL A C 1
ATOM 2420 O O . VAL A 1 296 ? -23.297 33.812 -10.779 1.00 17.43 811 VAL A O 1
ATOM 2424 N N . ILE A 1 297 ? -21.108 34.245 -10.943 1.00 16.83 812 ILE A N 1
ATOM 2425 C CA . ILE A 1 297 ? -21.317 35.463 -11.725 1.00 17.26 812 ILE A CA 1
ATOM 2426 C C . ILE A 1 297 ? -22.008 35.126 -13.054 1.00 16.58 812 ILE A C 1
ATOM 2427 O O . ILE A 1 297 ? -22.950 35.797 -13.465 1.00 16.40 812 ILE A O 1
ATOM 2432 N N . GLN A 1 298 ? -21.544 34.068 -13.706 1.00 16.30 813 GLN A N 1
ATOM 2433 C CA . GLN A 1 298 ? -22.137 33.625 -14.967 1.00 16.84 813 GLN A CA 1
ATOM 2434 C C . GLN A 1 298 ? -23.652 33.401 -14.845 1.00 17.13 813 GLN A C 1
ATOM 2435 O O . GLN A 1 298 ? -24.421 33.915 -15.659 1.00 17.40 813 GLN A O 1
ATOM 2441 N N . ARG A 1 299 ? -24.061 32.655 -13.821 1.00 17.02 814 ARG A N 1
ATOM 2442 C CA . ARG A 1 299 ? -25.459 32.242 -13.647 1.00 18.36 814 ARG A CA 1
ATOM 2443 C C . ARG A 1 299 ? -26.325 33.333 -13.041 1.00 18.79 814 ARG A C 1
ATOM 2444 O O . ARG A 1 299 ? -27.474 33.530 -13.465 1.00 19.17 814 ARG A O 1
ATOM 2452 N N . GLU A 1 300 ? -25.784 34.029 -12.043 1.00 18.70 815 GLU A N 1
ATOM 2453 C CA . GLU A 1 300 ? -26.604 34.971 -11.267 1.00 19.75 815 GLU A CA 1
ATOM 2454 C C . GLU A 1 300 ? -26.682 36.343 -11.890 1.00 19.57 815 GLU A C 1
ATOM 2455 O O . GLU A 1 300 ? -27.667 37.058 -11.679 1.00 20.10 815 GLU A O 1
ATOM 2461 N N . LEU A 1 301 ? -25.650 36.723 -12.632 1.00 18.76 816 LEU A N 1
ATOM 2462 C CA . LEU A 1 301 ? -25.569 38.065 -13.198 1.00 19.46 816 LEU A CA 1
ATOM 2463 C C . LEU A 1 301 ? -25.595 38.055 -14.727 1.00 19.40 816 LEU A C 1
ATOM 2464 O O . LEU A 1 301 ? -26.459 38.685 -15.320 1.00 19.69 816 LEU A O 1
ATOM 2469 N N . GLU A 1 302 ? -24.673 37.330 -15.356 1.00 18.50 817 GLU A N 1
ATOM 2470 C CA . GLU A 1 302 ? -24.522 37.404 -16.816 1.00 19.47 817 GLU A CA 1
ATOM 2471 C C . GLU A 1 302 ? -25.726 36.869 -17.561 1.00 19.29 817 GLU A C 1
ATOM 2472 O O . GLU A 1 302 ? -26.180 37.470 -18.533 1.00 19.88 817 GLU A O 1
ATOM 2478 N N . THR A 1 303 ? -26.230 35.719 -17.128 1.00 18.59 818 THR A N 1
ATOM 2479 C CA . THR A 1 303 ? -27.370 35.115 -17.817 1.00 19.63 818 THR A CA 1
ATOM 2480 C C . THR A 1 303 ? -28.626 36.005 -17.788 1.00 20.58 818 THR A C 1
ATOM 2481 O O . THR A 1 303 ? -29.209 36.276 -18.849 1.00 21.30 818 THR A O 1
ATOM 2485 N N . PRO A 1 304 ? -29.050 36.467 -16.592 1.00 20.73 819 PRO A N 1
ATOM 2486 C CA . PRO A 1 304 ? -30.256 37.302 -16.633 1.00 21.55 819 PRO A CA 1
ATOM 2487 C C . PRO A 1 304 ? -30.037 38.651 -17.295 1.00 21.94 819 PRO A C 1
ATOM 2488 O O . PRO A 1 304 ? -30.961 39.161 -17.916 1.00 22.72 819 PRO A O 1
ATOM 2492 N N . LEU A 1 305 ? -28.834 39.217 -17.173 1.00 21.70 820 LEU A N 1
ATOM 2493 C CA . LEU A 1 305 ? -28.505 40.455 -17.878 1.00 22.94 820 LEU A CA 1
ATOM 2494 C C . LEU A 1 305 ? -28.614 40.258 -19.393 1.00 23.28 820 LEU A C 1
ATOM 2495 O O . LEU A 1 305 ? -29.162 41.112 -20.101 1.00 24.07 820 LEU A O 1
ATOM 2500 N N . ALA A 1 306 ? -28.118 39.118 -19.874 1.00 22.92 821 ALA A N 1
ATOM 2501 C CA . ALA A 1 306 ? -28.200 38.773 -21.293 1.00 23.21 821 ALA A CA 1
ATOM 2502 C C . ALA A 1 306 ? -29.651 38.771 -21.780 1.00 24.36 821 ALA A C 1
ATOM 2503 O O . ALA A 1 306 ? -29.964 39.360 -22.820 1.00 25.28 821 ALA A O 1
ATOM 2505 N N . GLN A 1 307 ? -30.532 38.141 -21.007 1.00 25.08 822 GLN A N 1
ATOM 2506 C CA . GLN A 1 307 ? -31.960 38.097 -21.335 1.00 27.26 822 GLN A CA 1
ATOM 2507 C C . GLN A 1 307 ? -32.531 39.500 -21.469 1.00 28.29 822 GLN A C 1
ATOM 2508 O O . GLN A 1 307 ? -33.220 39.801 -22.445 1.00 29.36 822 GLN A O 1
ATOM 2514 N N . LYS A 1 308 ? -32.219 40.362 -20.504 1.00 28.28 823 LYS A N 1
ATOM 2515 C CA . LYS A 1 308 ? -32.695 41.754 -20.519 1.00 29.12 823 LYS A CA 1
ATOM 2516 C C . LYS A 1 308 ? -32.204 42.509 -21.759 1.00 28.79 823 LYS A C 1
ATOM 2517 O O . LYS A 1 308 ? -32.947 43.300 -22.345 1.00 29.47 823 LYS A O 1
ATOM 2523 N N . ILE A 1 309 ? -30.958 42.260 -22.155 1.00 27.70 824 ILE A N 1
ATOM 2524 C CA . ILE A 1 309 ? -30.376 42.892 -23.343 1.00 27.82 824 ILE A CA 1
ATOM 2525 C C . ILE A 1 309 ? -31.075 42.418 -24.626 1.00 29.00 824 ILE A C 1
ATOM 2526 O O . ILE A 1 309 ? -31.444 43.233 -25.485 1.00 30.07 824 ILE A O 1
ATOM 2531 N N . LEU A 1 310 ? -31.290 41.110 -24.735 1.00 28.34 825 LEU A N 1
ATOM 2532 C CA . LEU A 1 310 ? -31.923 40.543 -25.927 1.00 29.41 825 LEU A CA 1
ATOM 2533 C C . LEU A 1 310 ? -33.388 40.970 -26.047 1.00 30.40 825 LEU A C 1
ATOM 2534 O O . LEU A 1 310 ? -33.902 41.121 -27.155 1.00 31.89 825 LEU A O 1
ATOM 2539 N N . ALA A 1 311 ? -34.043 41.186 -24.909 1.00 30.31 826 ALA A N 1
ATOM 2540 C CA . ALA A 1 311 ? -35.438 41.620 -24.890 1.00 31.91 826 ALA A CA 1
ATOM 2541 C C . ALA A 1 311 ? -35.561 43.105 -25.225 1.00 33.42 826 ALA A C 1
ATOM 2542 O O . ALA A 1 311 ? -36.641 43.574 -25.602 1.00 34.60 826 ALA A O 1
ATOM 2544 N N . GLY A 1 312 ? -34.450 43.834 -25.106 1.00 33.26 827 GLY A N 1
ATOM 2545 C CA . GLY A 1 312 ? -34.436 45.288 -25.318 1.00 35.16 827 GLY A CA 1
ATOM 2546 C C . GLY A 1 312 ? -34.806 46.063 -24.063 1.00 35.74 827 GLY A C 1
ATOM 2547 O O . GLY A 1 312 ? -35.086 47.266 -24.121 1.00 37.20 827 GLY A O 1
ATOM 2548 N N . GLU A 1 313 ? -34.820 45.367 -22.928 1.00 35.41 828 GLU A N 1
ATOM 2549 C CA . GLU A 1 313 ? -35.132 45.982 -21.639 1.00 36.14 828 GLU A CA 1
ATOM 2550 C C . GLU A 1 313 ? -33.933 46.768 -21.113 1.00 35.95 828 GLU A C 1
ATOM 2551 O O . GLU A 1 313 ? -34.092 47.783 -20.422 1.00 36.96 828 GLU A O 1
ATOM 2557 N N . VAL A 1 314 ? -32.739 46.296 -21.465 1.00 34.60 829 VAL A N 1
ATOM 2558 C CA . VAL A 1 314 ? -31.492 47.025 -21.263 1.00 34.65 829 VAL A CA 1
ATOM 2559 C C . VAL A 1 314 ? -30.926 47.354 -22.644 1.00 35.30 829 VAL A C 1
ATOM 2560 O O . VAL A 1 314 ? -30.733 46.458 -23.476 1.00 34.22 829 VAL A O 1
ATOM 2564 N N . LYS A 1 315 ? -30.694 48.646 -22.887 1.00 36.84 830 LYS A N 1
ATOM 2565 C CA . LYS A 1 315 ? -30.302 49.143 -24.203 1.00 38.28 830 LYS A CA 1
ATOM 2566 C C . LYS A 1 315 ? -28.930 49.818 -24.206 1.00 38.96 830 LYS A C 1
ATOM 2567 O O . LYS A 1 315 ? -28.401 50.183 -23.156 1.00 38.19 830 LYS A O 1
ATOM 2573 N N . GLU A 1 316 ? -28.373 49.979 -25.407 1.00 40.36 831 GLU A N 1
ATOM 2574 C CA . GLU A 1 316 ? -27.142 50.738 -25.639 1.00 41.64 831 GLU A CA 1
ATOM 2575 C C . GLU A 1 316 ? -27.222 52.093 -24.933 1.00 42.42 831 GLU A C 1
ATOM 2576 O O . GLU A 1 316 ? -28.148 52.866 -25.174 1.00 43.86 831 GLU A O 1
ATOM 2582 N N . GLY A 1 317 ? -26.265 52.359 -24.044 1.00 41.79 832 GLY A N 1
ATOM 2583 C CA . GLY A 1 317 ? -26.227 53.612 -23.297 1.00 42.44 832 GLY A CA 1
ATOM 2584 C C . GLY A 1 317 ? -26.792 53.590 -21.883 1.00 41.80 832 GLY A C 1
ATOM 2585 O O . GLY A 1 317 ? -26.674 54.580 -21.155 1.00 42.40 832 GLY A O 1
ATOM 2586 N N . ASP A 1 318 ? -27.398 52.469 -21.490 1.00 40.22 833 ASP A N 1
ATOM 2587 C CA . ASP A 1 318 ? -28.079 52.359 -20.196 1.00 40.03 833 ASP A CA 1
ATOM 2588 C C . ASP A 1 318 ? -27.137 52.167 -19.017 1.00 39.40 833 ASP A C 1
ATOM 2589 O O . ASP A 1 318 ? -26.162 51.418 -19.100 1.00 38.37 833 ASP A O 1
ATOM 2594 N N . ARG A 1 319 ? -27.477 52.825 -17.913 1.00 40.21 834 ARG A N 1
ATOM 2595 C CA . ARG A 1 319 ? -26.868 52.594 -16.610 1.00 39.44 834 ARG A CA 1
ATOM 2596 C C . ARG A 1 319 ? -27.794 51.664 -15.823 1.00 38.44 834 ARG A C 1
ATOM 2597 O O . ARG A 1 319 ? -28.902 52.058 -15.430 1.00 39.37 834 ARG A O 1
ATOM 2605 N N . VAL A 1 320 ? -27.351 50.426 -15.615 1.00 36.03 835 VAL A N 1
ATOM 2606 C CA . VAL A 1 320 ? -28.195 49.394 -15.014 1.00 35.03 835 VAL A CA 1
ATOM 2607 C C . VAL A 1 320 ? -27.953 49.255 -13.508 1.00 34.58 835 VAL A C 1
ATOM 2608 O O . VAL A 1 320 ? -26.845 48.936 -13.078 1.00 33.60 835 VAL A O 1
ATOM 2612 N N . GLN A 1 321 ? -29.004 49.475 -12.723 1.00 35.31 836 GLN A N 1
ATOM 2613 C CA . GLN A 1 321 ? -28.952 49.281 -11.273 1.00 35.28 836 GLN A CA 1
ATOM 2614 C C . GLN A 1 321 ? -29.222 47.822 -10.890 1.00 33.87 836 GLN A C 1
ATOM 2615 O O . GLN A 1 321 ? -30.287 47.273 -11.204 1.00 33.48 836 GLN A O 1
ATOM 2621 N N . VAL A 1 322 ? -28.252 47.212 -10.209 1.00 32.79 837 VAL A N 1
ATOM 2622 C CA . VAL A 1 322 ? -28.301 45.795 -9.826 1.00 31.87 837 VAL A CA 1
ATOM 2623 C C . VAL A 1 322 ? -28.462 45.668 -8.309 1.00 32.17 837 VAL A C 1
ATOM 2624 O O . VAL A 1 322 ? -27.612 46.128 -7.553 1.00 32.53 837 VAL A O 1
ATOM 2628 N N . ASP A 1 323 ? -29.548 45.029 -7.888 1.00 32.62 838 ASP A N 1
ATOM 2629 C CA . ASP A 1 323 ? -29.890 44.855 -6.477 1.00 33.63 838 ASP A CA 1
ATOM 2630 C C . ASP A 1 323 ? -30.277 43.389 -6.229 1.00 33.15 838 ASP A C 1
ATOM 2631 O O . ASP A 1 323 ? -30.174 42.555 -7.136 1.00 31.93 838 ASP A O 1
ATOM 2636 N N . VAL A 1 324 ? -30.726 43.082 -5.012 1.00 34.53 839 VAL A N 1
ATOM 2637 C CA . VAL A 1 324 ? -31.231 41.747 -4.663 1.00 34.69 839 VAL A CA 1
ATOM 2638 C C . VAL A 1 324 ? -32.759 41.728 -4.571 1.00 36.73 839 VAL A C 1
ATOM 2639 O O . VAL A 1 324 ? -33.370 42.647 -4.013 1.00 38.17 839 VAL A O 1
ATOM 2643 N N . GLY A 1 325 ? -33.376 40.687 -5.127 1.00 36.63 840 GLY A N 1
ATOM 2644 C CA . GLY A 1 325 ? -34.819 40.445 -4.966 1.00 38.82 840 GLY A CA 1
ATOM 2645 C C . GLY A 1 325 ? -35.060 39.080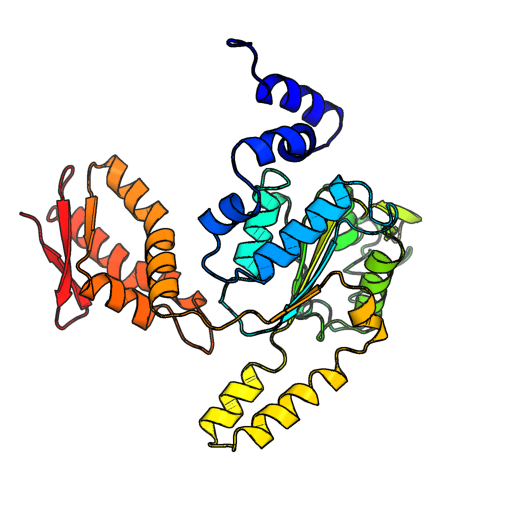 -4.333 1.00 39.53 840 GLY A C 1
ATOM 2646 O O . GLY A 1 325 ? -34.097 38.421 -3.921 1.00 38.81 840 GLY A O 1
ATOM 2647 N N . PRO A 1 326 ? -36.334 38.638 -4.256 1.00 41.19 841 PRO A N 1
ATOM 2648 C CA . PRO A 1 326 ? -36.644 37.347 -3.622 1.00 42.04 841 PRO A CA 1
ATOM 2649 C C . PRO A 1 326 ? -36.059 36.132 -4.359 1.00 40.87 841 PRO A C 1
ATOM 2650 O O . PRO A 1 326 ? -35.694 35.147 -3.712 1.00 41.40 841 PRO A O 1
ATOM 2654 N N . ALA A 1 327 ? -35.959 36.212 -5.686 1.00 39.65 842 ALA A N 1
ATOM 2655 C CA . ALA A 1 327 ? -35.513 35.073 -6.504 1.00 38.35 842 ALA A CA 1
ATOM 2656 C C . ALA A 1 327 ? -34.044 35.129 -6.940 1.00 36.50 842 ALA A C 1
ATOM 2657 O O . ALA A 1 327 ? -33.524 34.166 -7.519 1.00 36.21 842 ALA A O 1
ATOM 2659 N N . GLY A 1 328 ? -33.373 36.243 -6.665 1.00 35.48 843 GLY A N 1
ATOM 2660 C CA . GLY A 1 328 ? -31.979 36.421 -7.065 1.00 33.52 843 GLY A CA 1
ATOM 2661 C C . GLY A 1 328 ? -31.721 37.887 -7.325 1.00 33.19 843 GLY A C 1
ATOM 2662 O O . GLY A 1 328 ? -32.391 38.747 -6.743 1.00 34.14 843 GLY A O 1
ATOM 2663 N N . LEU A 1 329 ? -30.771 38.181 -8.207 1.00 31.06 844 LEU A N 1
ATOM 2664 C CA . LEU A 1 329 ? -30.492 39.569 -8.569 1.00 30.56 844 LEU A CA 1
ATOM 2665 C C . LEU A 1 329 ? -31.605 40.182 -9.415 1.00 31.35 844 LEU A C 1
ATOM 2666 O O . LEU A 1 329 ? -32.242 39.509 -10.230 1.00 31.07 844 LEU A O 1
ATOM 2671 N N . VAL A 1 330 ? -31.856 41.464 -9.188 1.00 32.19 845 VAL A N 1
ATOM 2672 C CA . VAL A 1 330 ? -32.857 42.194 -9.951 1.00 33.15 845 VAL A CA 1
ATOM 2673 C C . VAL A 1 330 ? -32.196 43.402 -10.604 1.00 32.87 845 VAL A C 1
ATOM 2674 O O . VAL A 1 330 ? -31.201 43.926 -10.096 1.00 32.57 845 VAL A O 1
ATOM 2678 N N . PHE A 1 331 ? -32.744 43.814 -11.742 1.00 33.19 846 PHE A N 1
ATOM 2679 C CA . PHE A 1 331 ? -32.152 44.867 -12.564 1.00 33.26 846 PHE A CA 1
ATOM 2680 C C . PHE A 1 331 ? -33.165 45.968 -12.808 1.00 35.27 846 PHE A C 1
ATOM 2681 O O . PHE A 1 331 ? -34.322 45.694 -13.120 1.00 36.00 846 PHE A O 1
ATOM 2689 N N . ALA A 1 332 ? -32.720 47.211 -12.664 1.00 36.36 847 ALA A N 1
ATOM 2690 C CA . ALA A 1 332 ? -33.567 48.370 -12.912 1.00 38.69 847 ALA A CA 1
ATOM 2691 C C . ALA A 1 332 ? -32.834 49.383 -13.785 1.00 39.38 847 ALA A C 1
ATOM 2692 O O . ALA A 1 332 ? -31.624 49.570 -13.650 1.00 38.79 847 ALA A O 1
ATOM 2694 N N . VAL A 1 333 ? -33.570 50.025 -14.689 1.00 41.21 848 VAL A N 1
ATOM 2695 C CA . VAL A 1 333 ? -33.016 51.102 -15.505 1.00 42.65 848 VAL A CA 1
ATOM 2696 C C . VAL A 1 333 ? -33.868 52.368 -15.380 1.00 45.13 848 VAL A C 1
ATOM 2697 O O . VAL A 1 333 ? -35.084 52.314 -15.571 1.00 46.29 848 VAL A O 1
ATOM 2701 N N . PRO A 1 334 ? -33.232 53.499 -15.021 1.00 46.51 849 PRO A N 1
ATOM 2702 C CA . PRO A 1 334 ? -33.896 54.806 -14.975 1.00 49.00 849 PRO A CA 1
ATOM 2703 C C . PRO A 1 334 ? -34.313 55.298 -16.360 1.00 49.88 849 PRO A C 1
#

InterPro domains:
  IPR001270 ClpA/B family [PR00300] (591-609)
  IPR001270 ClpA/B family [PR00300] (636-654)
  IPR001270 ClpA/B family [PR00300] (665-683)
  IPR001270 ClpA/B family [PR00300] (698-712)
  IPR003593 AAA+ ATPase domain [SM00382] (190-333)
  IPR003593 AAA+ ATPase domain [SM00382] (587-729)
  IPR003959 ATPase, AAA-type, core [PF00004] (195-325)
  IPR003959 ATPase, AAA-type, core [PF07724] (586-751)
  IPR004176 Clp, repeat (R) N-terminal domain [PF02861] (6-118)
  IPR004176 Clp, repeat (R) N-terminal domain [PS51903] (3-147)
  IPR017730 Chaperonin ClpB [TIGR03346] (7-846)
  IPR018368 ClpA/B, conserved site 1 [PS00870] (286-298)
  IPR019489 Clp ATPase, C-terminal [PF10431] (757-837)
  IPR019489 Clp ATPase, C-terminal [SM01086] (757-846)
  IPR027417 P-loop containing nucleoside triphosphate hydrolase [G3DSA:3.40.50.300] (141-333)
  IPR027417 P-loop containing nucleoside triphosphate hydrolase [G3DSA:3.40.50.300] (334-534)
  IPR027417 P-loop containing nucleoside triphosphate hydrolase [G3DSA:3.40.50.300] (539-755)
  IPR027417 P-loop containing nucleoside triphosphate hydrolase [SSF52540] (149-535)
  IPR027417 P-loop containing nucleoside triphosphate hydrolase [SSF52540] (536-845)
  IPR028299 ClpA/B, conserved site 2 [PS00871] (621-639)

Organism: Thermus thermophilus (strain ATCC 27634 / DSM 579 / HB8) (NCBI:txid300852)

B-factor: mean 27.47, std 9.24, range [4.46, 60.35]

Foldseek 3Di:
DPPQDLQNVLVVVCVVPVAASCQVCVVVLCVVPNQLVQLCVQAFDPSVVSCLVSVLQVCLVVPNDDLQAASFEEEEEAFAARCLVVSQQSCCCNRRNHSLLEAEAEQLQAQDPCSVCQAQNDAPPDPTRVVGHSNQVSCQSRVQHEYEYEALLRHHVVVNVVVVCNLVGQWDQGNVRDIRGNSNYYYYYYHHQLLVLLVVCVVVVHDPVVSVVVSVVRCCVRPPCVRQVSGSYYHYRDADDLVSLLVNLVVLCVVVQVVCVVLLEHEDEDPQQSSLLSVQQADSNNGNVSNNVSCVPQPVVVVVVCVVVVVGGRNWYWYWYADPVGIDIDTD

Nearest PDB structures (foldseek):
  4lj9-assembly1_A  TM=1.003E+00  e=8.568E-66  Thermus thermophilus HB8
  4lj6-assembly1_A  TM=9.987E-01  e=4.211E-61  Thermus thermophilus HB8
  4lj7-assembly2_B  TM=9.179E-01  e=1.143E-51  Thermus thermophilus HB8
  4fcv-assembly1_A  TM=9.262E-01  e=3.651E-51  Thermus thermophilus HB8
  4fd2-assembly3_D  TM=9.146E-01  e=2.085E-50  Thermus thermophilus HB8

Sequence (332 aa):
HMEVTEEDIAEIVSRWTGIPVSKLLEGEREKLLRLEEELHKRVVGQDDEAIRAVADAIRRARAGLKDPNRPIGSFLFLGPTTGVGKTELAKTLAATLLFDTEEAMIQQIDMTEYMEKHAVSSRLIGAPPGYVGYEEGGQLTEAVRRRPYSSVILFDEIIEKAHPDVFNILLQILDDGRLTDSHGRTVDFRRNTVIILTSNNLGSPLILEGLQKGWPYERIRDEVFKVVLQQHFRPEFLNRLDEIVVFRPLTKEQIRQIVEIQLSYLRARLAEKRISLELTEAAKDFLAERGYDPVFGARPLRRVIQRELETPLAQKILAGEVKEGDRVQVDVGPAGLVFAVP

CATH classification: 3.40.50.300 (+1 more: 1.10.8.60)